Protein AF-A0A022XS02-F1 (afdb_monomer)

Mean predicted aligned error: 12.78 Å

pLDDT: mean 75.6, std 17.24, range [37.47, 95.88]

Structure (mmCIF, N/CA/C/O backbone):
data_AF-A0A022XS02-F1
#
_entry.id   AF-A0A022XS02-F1
#
loop_
_atom_site.group_PDB
_atom_site.id
_atom_site.type_symbol
_atom_site.label_atom_id
_atom_site.label_alt_id
_atom_site.label_comp_id
_atom_site.label_asym_id
_atom_site.label_entity_id
_atom_site.label_seq_id
_atom_site.pdbx_PDB_ins_code
_atom_site.Cartn_x
_atom_site.Cartn_y
_atom_site.Cartn_z
_atom_site.occupancy
_atom_site.B_iso_or_equiv
_atom_site.auth_seq_id
_atom_site.auth_comp_id
_atom_site.auth_asym_id
_atom_site.auth_atom_id
_atom_site.pdbx_PDB_model_num
ATOM 1 N N . MET A 1 1 ? 24.349 -18.069 -5.021 1.00 46.91 1 MET A N 1
ATOM 2 C CA . MET A 1 1 ? 23.744 -18.499 -3.737 1.00 46.91 1 MET A CA 1
ATOM 3 C C . MET A 1 1 ? 24.421 -17.857 -2.525 1.00 46.91 1 MET A C 1
ATOM 5 O O . MET A 1 1 ? 23.725 -17.359 -1.652 1.00 46.91 1 MET A O 1
ATOM 9 N N . GLU A 1 2 ? 25.753 -17.809 -2.480 1.00 43.78 2 GLU A N 1
ATOM 10 C CA . GLU A 1 2 ? 26.518 -17.280 -1.337 1.00 43.78 2 GLU A CA 1
ATOM 11 C C . GLU A 1 2 ? 26.304 -15.776 -1.078 1.00 43.78 2 GLU A C 1
ATOM 13 O O . GLU A 1 2 ? 26.052 -15.380 0.055 1.00 43.78 2 GLU A O 1
ATOM 18 N N . TYR A 1 3 ? 26.261 -14.952 -2.133 1.00 51.06 3 TYR A N 1
ATOM 19 C CA . TYR A 1 3 ? 25.929 -13.522 -2.030 1.00 51.06 3 TYR A CA 1
ATOM 20 C C . TYR A 1 3 ? 24.516 -13.265 -1.490 1.00 51.06 3 TYR A C 1
ATOM 22 O O . TYR A 1 3 ? 24.333 -12.386 -0.656 1.00 51.06 3 TYR A O 1
ATOM 30 N N . VAL A 1 4 ? 23.529 -14.071 -1.898 1.00 53.53 4 VAL A N 1
ATOM 31 C CA . VAL A 1 4 ? 22.154 -13.985 -1.374 1.00 53.53 4 VAL A CA 1
ATOM 32 C C . VAL A 1 4 ? 22.153 -14.318 0.117 1.00 53.53 4 VAL A C 1
ATOM 34 O O . VAL A 1 4 ? 21.646 -13.546 0.920 1.00 53.53 4 VAL A O 1
ATOM 37 N N . LEU A 1 5 ? 22.820 -15.406 0.515 1.00 56.53 5 LEU A N 1
ATOM 38 C CA . LEU A 1 5 ? 22.971 -15.787 1.921 1.00 56.53 5 LEU A CA 1
ATOM 39 C C . LEU A 1 5 ? 23.696 -14.724 2.759 1.00 56.53 5 LEU A C 1
ATOM 41 O O . LEU A 1 5 ? 23.314 -14.513 3.912 1.00 56.53 5 LEU A O 1
ATOM 45 N N . LEU A 1 6 ? 24.709 -14.054 2.204 1.00 57.19 6 LEU A N 1
ATOM 46 C CA . LEU A 1 6 ? 25.448 -12.983 2.870 1.00 57.19 6 LEU A CA 1
ATOM 47 C C . LEU A 1 6 ? 24.572 -11.735 3.050 1.00 57.19 6 LEU A C 1
ATOM 49 O O . LEU A 1 6 ? 24.437 -11.244 4.168 1.00 57.19 6 LEU A O 1
ATOM 53 N N . THR A 1 7 ? 23.897 -11.270 1.996 1.00 58.50 7 THR A N 1
ATOM 54 C CA . THR A 1 7 ? 22.975 -10.125 2.062 1.00 58.50 7 THR A CA 1
ATOM 55 C C . THR A 1 7 ? 21.819 -10.390 3.030 1.00 58.50 7 THR A C 1
ATOM 57 O O . THR A 1 7 ? 21.491 -9.532 3.849 1.00 58.50 7 THR A O 1
ATOM 60 N N . THR A 1 8 ? 21.258 -11.602 3.024 1.00 59.88 8 THR A N 1
ATOM 61 C CA . THR A 1 8 ? 20.215 -12.036 3.965 1.00 59.88 8 THR A CA 1
ATOM 62 C C . THR A 1 8 ? 20.730 -12.189 5.402 1.00 59.88 8 THR A C 1
ATOM 64 O O . THR A 1 8 ? 19.974 -12.053 6.363 1.00 59.88 8 THR A O 1
ATOM 67 N N . ARG A 1 9 ? 22.013 -1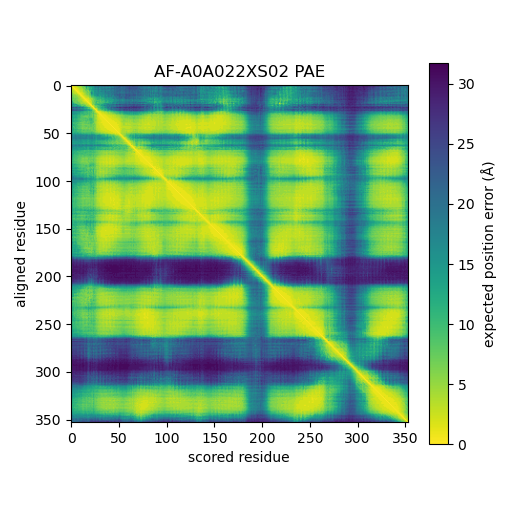2.504 5.609 1.00 62.94 9 ARG A N 1
ATOM 68 C CA . ARG A 1 9 ? 22.632 -12.512 6.947 1.00 62.94 9 ARG A CA 1
ATOM 69 C C . ARG A 1 9 ? 22.806 -11.092 7.482 1.00 62.94 9 ARG A C 1
ATOM 71 O O . ARG A 1 9 ? 22.417 -10.835 8.619 1.00 62.94 9 ARG A O 1
ATOM 78 N N . SER A 1 10 ? 23.312 -10.180 6.659 1.00 59.81 10 SER A N 1
ATOM 79 C CA . SER A 1 10 ? 23.534 -8.781 7.035 1.00 59.81 10 SER A CA 1
ATOM 80 C C . SER A 1 10 ? 22.225 -8.043 7.328 1.00 59.81 10 SER A C 1
ATOM 82 O O . SER A 1 10 ? 22.136 -7.327 8.322 1.00 59.81 10 SER A O 1
ATOM 84 N N . SER A 1 11 ? 21.173 -8.269 6.532 1.00 61.09 11 SER A N 1
ATOM 85 C CA . SER A 1 11 ? 19.858 -7.662 6.779 1.00 61.09 11 SER A CA 1
ATOM 86 C C . SER A 1 11 ? 19.217 -8.161 8.079 1.00 61.09 11 SER A C 1
ATOM 88 O O . SER A 1 11 ? 18.664 -7.362 8.832 1.00 61.09 11 SER A O 1
ATOM 90 N N . ARG A 1 12 ? 19.358 -9.453 8.414 1.00 66.88 12 ARG A N 1
ATOM 91 C CA . ARG A 1 12 ? 18.868 -10.023 9.684 1.00 66.88 12 ARG A CA 1
ATOM 92 C C . ARG A 1 12 ? 19.548 -9.411 10.907 1.00 66.88 12 ARG A C 1
ATOM 94 O O . ARG A 1 12 ? 18.865 -9.128 11.886 1.00 66.88 12 ARG A O 1
ATOM 101 N N . LEU A 1 13 ? 20.856 -9.165 10.846 1.00 66.06 13 LEU A N 1
ATOM 102 C CA . LEU A 1 13 ? 21.601 -8.554 11.954 1.00 66.06 13 LEU A CA 1
ATOM 103 C C . LEU A 1 13 ? 21.171 -7.114 12.253 1.00 66.06 13 LEU A C 1
ATOM 105 O O . LEU A 1 13 ? 21.343 -6.667 13.379 1.00 66.06 13 LEU A O 1
ATOM 109 N N . ILE A 1 14 ? 20.592 -6.409 11.280 1.00 64.69 14 ILE A N 1
ATOM 110 C CA . ILE A 1 14 ? 20.104 -5.035 11.447 1.00 64.69 14 ILE A CA 1
ATOM 111 C C . ILE A 1 14 ? 18.618 -5.038 11.827 1.00 64.69 14 ILE A C 1
ATOM 113 O O . ILE A 1 14 ? 18.218 -4.400 12.798 1.00 64.69 14 ILE A O 1
ATOM 117 N N . VAL A 1 15 ? 17.790 -5.801 11.110 1.00 65.81 15 VAL A N 1
ATOM 118 C CA . VAL A 1 15 ? 16.328 -5.791 11.287 1.00 65.81 15 VAL A CA 1
ATOM 119 C C . VAL A 1 15 ? 15.904 -6.415 12.615 1.00 65.81 15 VAL A C 1
ATOM 121 O O . VAL A 1 15 ? 14.969 -5.918 13.239 1.00 65.81 15 VAL A O 1
ATOM 124 N N . ILE A 1 16 ? 16.579 -7.470 13.084 1.00 67.94 16 ILE A N 1
ATOM 125 C CA . ILE A 1 16 ? 16.231 -8.140 14.345 1.00 67.94 16 ILE A CA 1
ATOM 126 C C . ILE A 1 16 ? 16.384 -7.197 15.551 1.00 67.94 16 ILE A C 1
ATOM 128 O O . ILE A 1 16 ? 15.380 -6.983 16.229 1.00 67.94 16 ILE A O 1
ATOM 132 N N . PRO A 1 17 ? 17.547 -6.573 15.830 1.00 65.69 17 PRO A N 1
ATOM 133 C CA . PRO A 1 17 ? 17.663 -5.670 16.976 1.00 65.69 17 PRO A CA 1
ATOM 134 C C . PRO A 1 17 ? 16.717 -4.465 16.875 1.00 65.69 17 PRO A C 1
ATOM 136 O O . PRO A 1 17 ? 16.124 -4.081 17.880 1.00 65.69 17 PRO A O 1
ATOM 139 N N . LEU A 1 18 ? 16.490 -3.929 15.668 1.00 61.88 18 LEU A N 1
ATOM 140 C CA . LEU A 1 18 ? 15.522 -2.849 15.431 1.00 61.88 18 LEU A CA 1
ATOM 141 C C . LEU A 1 18 ? 14.068 -3.273 15.702 1.00 61.88 18 LEU A C 1
ATOM 143 O O . LEU A 1 18 ? 13.285 -2.479 16.217 1.00 61.88 18 LEU A O 1
ATOM 147 N N . SER A 1 19 ? 13.705 -4.523 15.409 1.00 58.84 19 SER A N 1
ATOM 148 C CA . SER A 1 19 ? 12.348 -5.055 15.623 1.00 58.84 19 SER A CA 1
ATOM 149 C C . SER A 1 19 ? 12.042 -5.368 17.091 1.00 58.84 19 SER A C 1
ATOM 151 O O . SER A 1 19 ? 10.876 -5.437 17.477 1.00 58.84 19 SER A O 1
ATOM 153 N N . PHE A 1 20 ? 13.075 -5.550 17.919 1.00 57.38 20 PHE A N 1
ATOM 154 C CA . PHE A 1 20 ? 12.945 -5.783 19.360 1.00 57.38 20 PHE A CA 1
ATOM 155 C C . PHE A 1 20 ? 12.886 -4.488 20.189 1.00 57.38 20 PHE A C 1
ATOM 157 O O . PHE A 1 20 ? 12.603 -4.549 21.389 1.00 57.3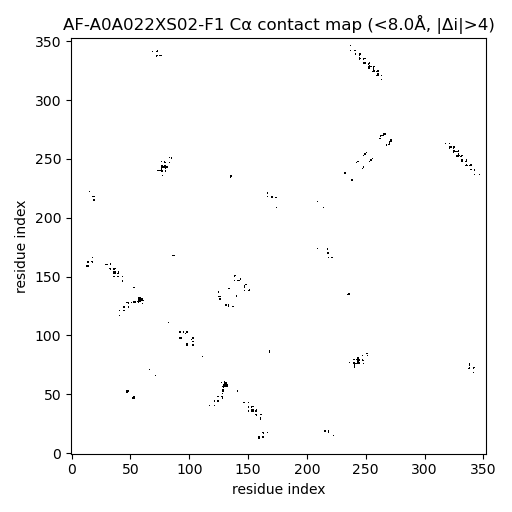8 20 PHE A O 1
ATOM 164 N N . LEU A 1 21 ? 13.099 -3.314 19.581 1.00 56.03 21 LEU A N 1
ATOM 165 C CA . LEU A 1 21 ? 12.980 -2.035 20.282 1.00 56.03 21 LEU A CA 1
ATOM 166 C C . LEU A 1 21 ? 11.526 -1.786 20.710 1.00 56.03 21 LEU A C 1
ATOM 168 O O . LEU A 1 21 ? 10.606 -1.680 19.900 1.00 56.03 21 LEU A O 1
ATOM 172 N N . ARG A 1 22 ? 11.318 -1.688 22.029 1.00 51.09 22 ARG A N 1
ATOM 173 C CA . ARG A 1 22 ? 10.003 -1.462 22.656 1.00 51.09 22 ARG A CA 1
ATOM 174 C C . ARG A 1 22 ? 9.446 -0.059 22.435 1.00 51.09 22 ARG A C 1
ATOM 176 O O . ARG A 1 22 ? 8.234 0.113 22.518 1.00 51.09 22 ARG A O 1
ATOM 183 N N . ARG A 1 23 ? 10.314 0.919 22.182 1.00 50.59 23 ARG A N 1
ATOM 184 C CA . ARG A 1 23 ? 9.957 2.312 21.910 1.00 50.59 23 ARG A CA 1
ATOM 185 C C . ARG A 1 23 ? 10.832 2.832 20.787 1.00 50.59 23 ARG A C 1
ATOM 187 O O . ARG A 1 23 ? 12.044 2.639 20.810 1.00 50.59 23 ARG A O 1
ATOM 194 N N . LEU A 1 24 ? 10.212 3.499 19.829 1.00 53.47 24 LEU A N 1
ATOM 195 C CA . LEU A 1 24 ? 10.906 4.202 18.763 1.00 53.47 24 LEU A CA 1
ATOM 196 C C . LEU A 1 24 ? 10.812 5.716 19.025 1.00 53.47 24 LEU A C 1
ATOM 198 O O . LEU A 1 24 ? 10.387 6.484 18.172 1.00 53.47 24 LEU A O 1
ATOM 202 N N . ASP A 1 25 ? 11.220 6.159 20.217 1.00 51.22 25 ASP A N 1
ATOM 203 C CA . ASP A 1 25 ? 11.183 7.581 20.616 1.00 51.22 25 ASP A CA 1
ATOM 204 C C . ASP A 1 25 ? 12.125 8.469 19.754 1.00 51.22 25 ASP A C 1
ATOM 206 O O . ASP A 1 25 ? 12.104 9.695 19.830 1.00 51.22 25 ASP A O 1
ATOM 210 N N . SER A 1 26 ? 12.932 7.866 18.870 1.00 51.44 26 SER A N 1
ATOM 211 C CA . SER A 1 26 ? 13.827 8.533 17.906 1.00 51.44 26 SER A CA 1
ATOM 212 C C . SER A 1 26 ? 13.250 8.658 16.482 1.00 51.44 26 SER A C 1
ATOM 214 O O . SER A 1 26 ? 13.969 9.085 15.572 1.00 51.44 26 SER A O 1
ATOM 216 N N . LEU A 1 27 ? 11.971 8.304 16.274 1.00 54.84 27 LEU A N 1
ATOM 217 C CA . LEU A 1 27 ? 11.328 8.161 14.955 1.00 54.84 27 LEU A CA 1
ATOM 218 C C . LEU A 1 27 ? 11.455 9.366 14.028 1.00 54.84 27 LEU A C 1
ATOM 220 O O . LEU A 1 27 ? 11.491 9.196 12.813 1.00 54.84 27 LEU A O 1
ATOM 224 N N . LYS A 1 28 ? 11.549 10.584 14.569 1.00 63.06 28 LYS A N 1
ATOM 225 C CA . LYS A 1 28 ? 11.626 11.799 13.747 1.00 63.06 28 LYS A CA 1
ATOM 226 C C . LYS A 1 28 ? 12.800 11.768 12.764 1.00 63.06 28 LYS A C 1
ATOM 228 O O . LYS A 1 28 ? 12.631 12.128 11.605 1.00 63.06 28 LYS A O 1
ATOM 233 N N . TYR A 1 29 ? 13.964 11.274 13.187 1.00 67.56 29 TYR A N 1
ATOM 234 C CA . TYR A 1 29 ? 15.151 11.224 12.330 1.00 67.56 29 TYR A CA 1
ATOM 235 C C . TYR A 1 29 ? 15.082 10.075 11.323 1.00 67.56 29 TYR A C 1
ATOM 237 O O . TYR A 1 29 ? 15.421 10.258 10.157 1.00 67.56 29 TYR A O 1
ATOM 245 N N . THR A 1 30 ? 14.581 8.910 11.737 1.00 73.75 30 THR A N 1
ATOM 246 C CA . THR A 1 30 ? 14.412 7.762 10.834 1.00 73.75 30 THR A CA 1
ATOM 247 C C . THR A 1 30 ? 13.343 8.030 9.773 1.00 73.75 30 THR A C 1
ATOM 249 O O . THR A 1 30 ? 13.519 7.645 8.620 1.00 73.75 30 THR A O 1
ATOM 252 N N . SER A 1 31 ? 12.278 8.763 10.118 1.00 76.62 31 SER A N 1
ATOM 253 C CA . SER A 1 31 ? 11.243 9.194 9.171 1.00 76.62 31 SER A CA 1
ATOM 254 C C . SER A 1 31 ? 11.775 10.191 8.140 1.00 76.62 31 SER A C 1
ATOM 256 O O . SER A 1 31 ? 11.416 10.092 6.971 1.00 76.62 31 SER A O 1
ATOM 258 N N . ILE A 1 32 ? 12.683 11.100 8.519 1.00 83.56 32 ILE A N 1
ATOM 259 C CA . ILE A 1 32 ? 13.346 12.009 7.564 1.00 83.56 32 ILE A CA 1
ATOM 260 C C . ILE A 1 32 ? 14.192 11.222 6.554 1.00 83.56 32 ILE A C 1
ATOM 262 O O . ILE A 1 32 ? 14.142 11.506 5.355 1.00 83.56 32 ILE A O 1
ATOM 266 N N . VAL A 1 33 ? 14.936 10.208 7.009 1.00 84.31 33 VAL A N 1
ATOM 267 C CA . VAL A 1 33 ? 15.736 9.352 6.117 1.00 84.31 33 VAL A CA 1
ATOM 268 C C . VAL A 1 33 ? 14.835 8.546 5.174 1.00 84.31 33 VAL A C 1
ATOM 270 O O . VAL A 1 33 ? 15.119 8.457 3.977 1.00 84.31 33 VAL A O 1
ATOM 273 N N . ALA A 1 34 ? 13.718 8.012 5.675 1.00 82.81 34 ALA A N 1
ATOM 274 C CA . ALA A 1 34 ? 12.726 7.309 4.864 1.00 82.81 34 ALA A CA 1
ATOM 275 C C . ALA A 1 34 ? 12.087 8.225 3.801 1.00 82.81 34 ALA A C 1
ATOM 277 O O . ALA A 1 34 ? 12.046 7.865 2.625 1.00 82.81 34 ALA A O 1
ATOM 278 N N . LEU A 1 35 ? 11.663 9.435 4.180 1.00 86.38 35 LEU A N 1
ATOM 279 C CA . LEU A 1 35 ? 11.083 10.417 3.255 1.00 86.38 35 LEU A CA 1
ATOM 280 C C . LEU A 1 35 ? 12.085 10.869 2.190 1.00 86.38 35 LEU A C 1
ATOM 282 O O . LEU A 1 35 ? 11.741 10.934 1.013 1.00 86.38 35 LEU A O 1
ATOM 286 N N . THR A 1 36 ? 13.340 11.107 2.580 1.00 90.62 36 THR A N 1
ATOM 287 C CA . THR A 1 36 ? 14.421 11.422 1.631 1.00 90.62 36 THR A CA 1
ATOM 288 C C . THR A 1 36 ? 14.646 10.274 0.647 1.00 90.62 36 THR A C 1
ATOM 290 O O . THR A 1 36 ? 14.814 10.509 -0.548 1.00 90.62 36 THR A O 1
ATOM 293 N N . SER A 1 37 ? 14.591 9.026 1.124 1.00 90.31 37 SER A N 1
ATOM 294 C CA . SER A 1 37 ? 14.730 7.836 0.275 1.00 90.31 37 SER A CA 1
ATOM 295 C C . SER A 1 37 ? 13.594 7.738 -0.746 1.00 90.31 37 SER A C 1
ATOM 297 O O . SER A 1 37 ? 13.860 7.522 -1.923 1.00 90.31 37 SER A O 1
ATOM 299 N N . ILE A 1 38 ? 12.341 7.969 -0.334 1.00 91.50 38 ILE A N 1
ATOM 300 C CA . ILE A 1 38 ? 11.189 8.008 -1.253 1.00 91.50 38 ILE A CA 1
ATOM 301 C C . ILE A 1 38 ? 11.354 9.135 -2.279 1.00 91.50 38 ILE A C 1
ATOM 303 O O . ILE A 1 38 ? 11.197 8.896 -3.474 1.00 91.50 38 ILE A O 1
ATOM 307 N N . GLY A 1 39 ? 11.725 10.342 -1.839 1.00 93.56 39 GLY A N 1
ATOM 308 C CA . GLY A 1 39 ? 11.959 11.477 -2.735 1.00 93.56 39 GLY A CA 1
ATOM 309 C C . GLY A 1 39 ? 13.036 11.186 -3.784 1.00 93.56 39 GLY A C 1
ATOM 310 O O . GLY A 1 39 ? 12.841 11.472 -4.963 1.00 93.56 39 GLY A O 1
ATOM 311 N N . TYR A 1 40 ? 14.133 10.537 -3.383 1.00 94.25 40 TYR A N 1
ATOM 312 C CA . TYR A 1 40 ? 15.177 10.100 -4.310 1.00 94.25 40 TYR A CA 1
ATOM 313 C C . TYR A 1 40 ? 14.649 9.116 -5.363 1.00 94.25 40 TYR A C 1
ATOM 315 O O . TYR A 1 40 ? 14.981 9.250 -6.538 1.00 94.25 40 TYR A O 1
ATOM 323 N N . LEU A 1 41 ? 13.799 8.159 -4.975 1.00 93.00 41 LEU A N 1
ATOM 324 C CA . LEU A 1 41 ? 13.202 7.202 -5.915 1.00 93.00 41 LEU A CA 1
ATOM 325 C C . LEU A 1 41 ? 12.281 7.882 -6.927 1.00 93.00 41 LEU A C 1
ATOM 327 O O . LEU A 1 41 ? 12.340 7.556 -8.111 1.00 93.00 41 LEU A O 1
ATOM 331 N N . VAL A 1 42 ? 11.475 8.849 -6.485 1.00 95.06 42 VAL A N 1
ATOM 332 C CA . VAL A 1 42 ? 10.627 9.647 -7.382 1.00 95.06 42 VAL A CA 1
ATOM 333 C C . VAL A 1 42 ? 11.493 10.398 -8.394 1.00 95.06 42 VAL A C 1
ATOM 335 O O . VAL A 1 42 ? 11.256 10.301 -9.596 1.00 95.06 42 VAL A O 1
ATOM 338 N N . ILE A 1 43 ? 12.537 11.091 -7.923 1.00 94.81 43 ILE A N 1
ATOM 339 C CA . ILE A 1 43 ? 13.466 11.832 -8.788 1.00 94.81 43 ILE A CA 1
ATOM 340 C C . ILE A 1 43 ? 14.152 10.894 -9.780 1.00 94.81 43 ILE A C 1
ATOM 342 O O . ILE A 1 43 ? 14.269 11.236 -10.951 1.00 94.81 43 ILE A O 1
ATOM 346 N N . LEU A 1 44 ? 14.581 9.712 -9.335 1.00 92.81 44 LEU A N 1
ATOM 347 C CA . LEU A 1 44 ? 15.230 8.720 -10.185 1.00 92.81 44 LEU A CA 1
ATOM 348 C C . LEU A 1 44 ? 14.322 8.301 -11.351 1.00 92.81 44 LEU A C 1
ATOM 350 O O . LEU A 1 44 ? 14.756 8.362 -12.499 1.00 92.81 44 LEU A O 1
ATOM 354 N N . VAL A 1 45 ? 13.070 7.917 -11.075 1.00 93.31 45 VAL A N 1
ATOM 355 C CA . VAL A 1 45 ? 12.124 7.494 -12.124 1.00 93.31 45 VAL A CA 1
ATOM 356 C C . VAL A 1 45 ? 11.864 8.631 -13.113 1.00 93.31 45 VAL A C 1
ATOM 358 O O . VAL A 1 45 ? 11.946 8.431 -14.323 1.00 93.31 45 VAL A O 1
ATOM 361 N N . VAL A 1 46 ? 11.630 9.846 -12.612 1.00 94.25 46 VAL A N 1
ATOM 362 C CA . VAL A 1 46 ? 11.390 11.018 -13.467 1.00 94.25 46 VAL A CA 1
ATOM 363 C C . VAL A 1 46 ? 12.632 11.373 -14.296 1.00 94.25 46 VAL A C 1
ATOM 365 O O . VAL A 1 46 ? 12.511 11.706 -15.473 1.00 94.25 46 VAL A O 1
ATOM 368 N N . ALA A 1 47 ? 13.834 11.275 -13.727 1.00 92.06 47 ALA A N 1
ATOM 369 C CA . ALA A 1 47 ? 15.078 11.568 -14.434 1.00 92.06 47 ALA A CA 1
ATOM 370 C C . ALA A 1 47 ? 15.358 10.560 -15.558 1.00 92.06 47 ALA A C 1
ATOM 372 O O . ALA A 1 47 ? 15.758 10.970 -16.647 1.00 92.06 47 ALA A O 1
ATOM 373 N N . HIS A 1 48 ? 15.120 9.266 -15.323 1.00 89.44 48 HIS A N 1
ATOM 374 C CA . HIS A 1 48 ? 15.224 8.237 -16.363 1.00 89.44 48 HIS A CA 1
ATOM 375 C C . HIS A 1 48 ? 14.203 8.457 -17.484 1.00 89.44 48 HIS A C 1
ATOM 377 O O . HIS A 1 48 ? 14.556 8.366 -18.660 1.00 89.44 48 HIS A O 1
ATOM 383 N N . PHE A 1 49 ? 12.976 8.853 -17.135 1.00 89.19 49 PHE A N 1
ATOM 384 C CA . PHE A 1 49 ? 11.966 9.231 -18.120 1.00 89.19 49 PHE A CA 1
ATOM 385 C C . PHE A 1 49 ? 12.417 10.419 -18.989 1.00 89.19 49 PHE A C 1
ATOM 387 O O . PHE A 1 49 ? 12.369 10.334 -20.213 1.00 89.19 49 PHE A O 1
ATOM 394 N N . ILE A 1 50 ? 12.916 11.504 -18.380 1.00 90.69 50 ILE A N 1
ATOM 395 C CA . ILE A 1 50 ? 13.390 12.697 -19.111 1.00 90.69 50 ILE A CA 1
ATOM 396 C C . ILE A 1 50 ? 14.597 12.370 -19.997 1.00 90.69 50 ILE A C 1
ATOM 398 O O . ILE A 1 50 ? 14.707 12.876 -21.112 1.00 90.69 50 ILE A O 1
ATOM 402 N N . LYS A 1 51 ? 15.516 11.536 -19.504 1.00 87.25 51 LYS A N 1
ATOM 403 C CA . LYS A 1 51 ? 16.717 11.142 -20.244 1.00 87.25 51 LYS A CA 1
ATOM 404 C C . LYS A 1 51 ? 16.397 10.207 -21.416 1.00 87.25 51 LYS A C 1
ATOM 406 O O . LYS A 1 51 ? 17.176 10.154 -22.364 1.00 87.25 51 LYS A O 1
ATOM 411 N N . GLY A 1 52 ? 15.280 9.480 -21.351 1.00 81.25 52 GLY A N 1
ATOM 412 C CA . GLY A 1 52 ? 14.846 8.554 -22.396 1.00 81.25 52 GLY A CA 1
ATOM 413 C C . GLY A 1 52 ? 15.785 7.359 -22.580 1.00 81.25 52 GLY A C 1
ATOM 414 O O . GLY A 1 52 ? 15.843 6.781 -23.660 1.00 81.25 52 GLY A O 1
ATOM 415 N N . ASP A 1 53 ? 16.539 6.980 -21.548 1.00 76.50 53 ASP A N 1
ATOM 416 C CA . ASP A 1 53 ? 17.535 5.905 -21.644 1.00 76.50 53 ASP A CA 1
ATOM 417 C C . ASP A 1 53 ? 16.931 4.492 -21.658 1.00 76.50 53 ASP A C 1
ATOM 419 O O . ASP A 1 53 ? 17.626 3.523 -21.946 1.00 76.50 53 ASP A O 1
ATOM 423 N N . THR A 1 54 ? 15.628 4.390 -21.408 1.00 75.50 54 THR A N 1
ATOM 424 C CA . THR A 1 54 ? 14.825 3.160 -21.441 1.00 75.50 54 THR A CA 1
ATOM 425 C C . THR A 1 54 ? 14.051 2.974 -22.750 1.00 75.50 54 THR A C 1
ATOM 427 O O . THR A 1 54 ? 13.387 1.959 -22.929 1.00 75.50 54 THR A O 1
ATOM 430 N N . MET A 1 55 ? 14.160 3.912 -23.703 1.00 68.44 55 MET A N 1
ATOM 431 C CA . MET A 1 55 ? 13.376 3.887 -24.949 1.00 68.44 55 MET A CA 1
ATOM 432 C C . MET A 1 55 ? 13.734 2.732 -25.897 1.00 68.44 55 MET A C 1
ATOM 434 O O . MET A 1 55 ? 12.906 2.367 -26.725 1.00 68.44 55 MET A O 1
ATOM 438 N N . ALA A 1 56 ? 14.945 2.172 -25.800 1.00 65.69 56 ALA A N 1
ATOM 439 C CA . ALA A 1 56 ? 15.414 1.116 -26.703 1.00 65.69 56 ALA A CA 1
ATOM 440 C C . ALA A 1 56 ? 14.695 -0.230 -26.487 1.00 65.69 56 ALA A C 1
ATOM 442 O O . ALA A 1 56 ? 14.403 -0.918 -27.460 1.00 65.69 56 ALA A O 1
ATOM 443 N N . ASP A 1 57 ? 14.361 -0.557 -25.235 1.00 71.50 57 ASP A N 1
ATOM 444 C CA . ASP A 1 57 ? 13.701 -1.813 -24.837 1.00 71.50 57 ASP A CA 1
ATOM 445 C C . ASP A 1 57 ? 12.218 -1.598 -24.466 1.00 71.50 57 ASP A C 1
ATOM 447 O O . ASP A 1 57 ? 11.587 -2.419 -23.791 1.00 71.50 57 ASP A O 1
ATOM 451 N N . ARG A 1 58 ? 11.657 -0.450 -24.866 1.00 79.50 58 ARG A N 1
ATOM 452 C CA . ARG A 1 58 ? 10.306 -0.024 -24.499 1.00 79.50 58 ARG A CA 1
ATOM 453 C C . ARG A 1 58 ? 9.254 -0.840 -25.252 1.00 79.50 58 ARG A C 1
ATOM 455 O O . ARG A 1 58 ? 9.276 -0.918 -26.479 1.00 79.50 58 ARG A O 1
ATOM 462 N N . GLY A 1 59 ? 8.298 -1.397 -24.512 1.00 80.44 59 GLY A N 1
ATOM 463 C CA . GLY A 1 59 ? 7.109 -2.031 -25.076 1.00 80.44 59 GLY A CA 1
ATOM 464 C C . GLY A 1 59 ? 6.146 -1.036 -25.742 1.00 80.44 59 GLY A C 1
ATOM 465 O O . GLY A 1 59 ? 6.314 0.182 -25.621 1.00 80.44 59 GLY A O 1
ATOM 466 N N . PRO A 1 60 ? 5.103 -1.528 -26.432 1.00 83.12 60 PRO A N 1
ATOM 467 C CA . PRO A 1 60 ? 4.048 -0.669 -26.960 1.00 83.12 60 PRO A CA 1
ATOM 468 C C . PRO A 1 60 ? 3.372 0.127 -25.833 1.00 83.12 60 PRO A C 1
ATOM 470 O O . PRO A 1 60 ? 3.341 -0.296 -24.676 1.00 83.12 60 PRO A O 1
ATOM 473 N N . ILE A 1 61 ? 2.875 1.317 -26.176 1.00 83.62 61 ILE A N 1
ATOM 474 C CA . ILE A 1 61 ? 2.264 2.257 -25.231 1.00 83.62 61 ILE A CA 1
ATOM 475 C C . ILE A 1 61 ? 0.803 2.393 -25.606 1.00 83.62 61 ILE A C 1
ATOM 477 O O . ILE A 1 61 ? 0.475 2.924 -26.669 1.00 83.62 61 ILE A O 1
ATOM 481 N N . HIS A 1 62 ? -0.069 1.977 -24.703 1.00 82.56 62 HIS A N 1
ATOM 482 C CA . HIS A 1 62 ? -1.502 2.059 -24.904 1.00 82.56 62 HIS A CA 1
ATOM 483 C C . HIS A 1 62 ? -2.043 3.220 -24.071 1.00 82.56 62 HIS A C 1
ATOM 485 O O . HIS A 1 62 ? -2.180 3.125 -22.855 1.00 82.56 62 HIS A O 1
ATOM 491 N N . PHE A 1 63 ? -2.305 4.360 -24.715 1.00 76.62 63 PHE A N 1
ATOM 492 C CA . PHE A 1 63 ? -2.729 5.571 -24.001 1.00 76.62 63 PHE A CA 1
ATOM 493 C C . PHE A 1 63 ? -4.125 5.426 -23.384 1.00 76.62 63 PHE A C 1
ATOM 495 O O . PHE A 1 63 ? -4.332 5.827 -22.242 1.00 76.62 63 PHE A O 1
ATOM 502 N N . ILE A 1 64 ? -5.084 4.887 -24.143 1.00 76.19 64 ILE A N 1
ATOM 503 C CA . ILE A 1 64 ? -6.475 4.692 -23.713 1.00 76.19 64 ILE A CA 1
ATOM 504 C C . ILE A 1 64 ? -7.029 3.459 -24.437 1.00 76.19 64 ILE A C 1
ATOM 506 O O . ILE A 1 64 ? -7.898 3.564 -25.299 1.00 76.19 64 ILE A O 1
ATOM 510 N N . GLU A 1 65 ? -6.498 2.280 -24.120 1.00 79.88 65 GLU A N 1
ATOM 511 C CA . GLU A 1 65 ? -7.085 1.022 -24.584 1.00 79.88 65 GLU A CA 1
ATOM 512 C C . GLU A 1 65 ? -7.645 0.240 -23.405 1.00 79.88 65 GLU A C 1
ATOM 514 O O . GLU A 1 65 ? -6.976 0.000 -22.398 1.00 79.88 65 GLU A O 1
ATOM 519 N N . TRP A 1 66 ? -8.915 -0.142 -23.518 1.00 81.88 66 TRP A N 1
ATOM 520 C CA . TRP A 1 66 ? -9.567 -0.945 -22.500 1.00 81.88 66 TRP A CA 1
ATOM 521 C C . TRP A 1 66 ? -9.073 -2.390 -22.594 1.00 81.88 66 TRP A C 1
ATOM 523 O O . TRP A 1 66 ? -9.540 -3.159 -23.431 1.00 81.88 66 TRP A O 1
ATOM 533 N N . GLN A 1 67 ? -8.162 -2.773 -21.700 1.00 77.62 67 GLN A N 1
ATOM 534 C CA . GLN A 1 67 ? -7.616 -4.136 -21.634 1.00 77.62 67 GLN A CA 1
ATOM 535 C C . GLN A 1 67 ? -8.584 -5.169 -21.023 1.00 77.62 67 GLN A C 1
ATOM 537 O O . GLN A 1 67 ? -8.253 -6.347 -20.907 1.00 77.62 67 GLN A O 1
ATOM 542 N N . GLY A 1 68 ? -9.794 -4.751 -20.638 1.00 85.69 68 GLY A N 1
ATOM 543 C CA . GLY A 1 68 ? -10.819 -5.628 -20.085 1.00 85.69 68 GLY A CA 1
ATOM 544 C C . GLY A 1 68 ? -10.938 -5.575 -18.561 1.00 85.69 68 GLY A C 1
ATOM 545 O O . GLY A 1 68 ? -10.061 -5.109 -17.835 1.00 85.69 68 GLY A O 1
ATOM 546 N N . LEU A 1 69 ? -12.068 -6.087 -18.068 1.00 84.75 69 LEU A N 1
ATOM 547 C CA . LEU A 1 69 ? -12.401 -6.089 -16.642 1.00 84.75 69 LEU A CA 1
ATOM 548 C C . LEU A 1 69 ? -11.442 -6.964 -15.820 1.00 84.75 69 LEU A C 1
ATOM 550 O O . LEU A 1 69 ? -11.117 -6.633 -14.686 1.00 84.75 69 LEU A O 1
ATOM 554 N N . ILE A 1 70 ? -10.978 -8.071 -16.398 1.00 83.88 70 ILE A N 1
ATOM 555 C CA . ILE A 1 70 ? -10.128 -9.051 -15.719 1.00 83.88 70 ILE A CA 1
ATOM 556 C C . ILE A 1 70 ? -8.760 -8.437 -15.366 1.00 83.88 70 ILE A C 1
ATOM 558 O O . ILE A 1 70 ? -8.322 -8.558 -14.224 1.00 83.88 70 ILE A O 1
ATOM 562 N N . SER A 1 71 ? -8.134 -7.709 -16.297 1.00 83.69 71 SER A N 1
ATOM 563 C CA . SER A 1 71 ? -6.864 -7.003 -16.064 1.00 83.69 71 SER A CA 1
ATOM 564 C C . SER A 1 71 ? -7.011 -5.855 -15.060 1.00 83.69 71 SER A C 1
ATOM 566 O O . SER A 1 71 ? -6.134 -5.621 -14.234 1.00 83.69 71 SER A O 1
ATOM 568 N N . ALA A 1 72 ? -8.150 -5.155 -15.064 1.00 86.38 72 ALA A N 1
ATOM 569 C CA . ALA A 1 72 ? -8.427 -4.143 -14.046 1.00 86.38 72 ALA A CA 1
ATOM 570 C C . ALA A 1 72 ? -8.553 -4.768 -12.641 1.00 86.38 72 ALA A C 1
ATOM 572 O O . ALA A 1 72 ? -8.027 -4.230 -11.667 1.00 86.38 72 ALA A O 1
ATOM 573 N N . LEU A 1 73 ? -9.219 -5.923 -12.534 1.00 86.94 73 LEU A N 1
ATOM 574 C CA . LEU A 1 73 ? -9.429 -6.635 -11.271 1.00 86.94 73 LEU A CA 1
ATOM 575 C C . LEU A 1 73 ? -8.165 -7.314 -10.724 1.00 86.94 73 LEU A C 1
ATOM 577 O O . LEU A 1 73 ? -8.083 -7.514 -9.512 1.00 86.94 73 LEU A O 1
ATOM 581 N N . SER A 1 74 ? -7.179 -7.652 -11.561 1.00 85.06 74 SER A N 1
ATOM 582 C CA . SER A 1 74 ? -5.895 -8.185 -11.081 1.00 85.06 74 SER A CA 1
ATOM 583 C C . SER A 1 74 ? -5.040 -7.102 -10.410 1.00 85.06 74 SER A C 1
ATOM 585 O O . SER A 1 74 ? -4.448 -7.357 -9.363 1.00 85.06 74 SER A O 1
ATOM 587 N N . VAL A 1 75 ? -5.051 -5.870 -10.933 1.00 87.75 75 VAL A N 1
ATOM 588 C CA . VAL A 1 75 ? -4.269 -4.738 -10.393 1.00 87.75 75 VAL A CA 1
ATOM 589 C C . VAL A 1 75 ? -4.991 -4.009 -9.254 1.00 87.75 75 VAL A C 1
ATOM 591 O O . VAL A 1 75 ? -4.349 -3.456 -8.357 1.00 87.75 75 VAL A O 1
ATOM 594 N N . PHE A 1 76 ? -6.327 -4.025 -9.236 1.00 91.50 76 PHE A N 1
ATOM 595 C CA . PHE A 1 76 ? -7.136 -3.331 -8.229 1.00 91.50 76 PHE A CA 1
ATOM 596 C C . PHE A 1 76 ? -6.705 -3.595 -6.765 1.00 91.50 76 PHE A C 1
ATOM 598 O O . PHE A 1 76 ? -6.560 -2.631 -6.010 1.00 91.50 76 PHE A O 1
ATOM 605 N N . PRO A 1 77 ? -6.410 -4.835 -6.333 1.00 91.88 77 PRO A N 1
ATOM 606 C CA . PRO A 1 77 ? -5.906 -5.119 -4.988 1.00 91.88 77 PRO A CA 1
ATOM 607 C C . PRO A 1 77 ? -4.606 -4.413 -4.628 1.00 91.88 77 PRO A C 1
ATOM 609 O O . PRO A 1 77 ? -4.446 -3.980 -3.489 1.00 91.88 77 PRO A O 1
ATOM 612 N N . VAL A 1 78 ? -3.689 -4.275 -5.587 1.00 92.25 78 VAL A N 1
ATOM 613 C CA . VAL A 1 78 ? -2.416 -3.576 -5.380 1.00 92.25 78 VAL A CA 1
ATOM 614 C C . VAL A 1 78 ? -2.680 -2.094 -5.109 1.00 92.25 78 VAL A C 1
ATOM 616 O O . VAL A 1 78 ? -2.065 -1.511 -4.218 1.00 92.25 78 VAL A O 1
ATOM 619 N N . ILE A 1 79 ? -3.658 -1.501 -5.802 1.00 92.94 79 ILE A N 1
ATOM 620 C CA . ILE A 1 79 ? -4.104 -0.123 -5.555 1.00 92.94 79 ILE A CA 1
ATOM 621 C C . ILE A 1 79 ? -4.728 -0.004 -4.158 1.00 92.94 79 ILE A C 1
ATOM 623 O O . ILE A 1 79 ? -4.365 0.890 -3.395 1.00 92.94 79 ILE A O 1
ATOM 627 N N . VAL A 1 80 ? -5.626 -0.920 -3.782 1.00 93.00 80 VAL A N 1
ATOM 628 C CA . VAL A 1 80 ? -6.238 -0.931 -2.440 1.00 93.00 80 VAL A CA 1
ATOM 629 C C . VAL A 1 80 ? -5.165 -1.055 -1.351 1.00 93.00 80 VAL A C 1
ATOM 631 O O . VAL A 1 80 ? -5.206 -0.329 -0.355 1.00 93.00 80 VAL A O 1
ATOM 634 N N . PHE A 1 81 ? -4.164 -1.915 -1.556 1.00 92.62 81 PHE A N 1
ATOM 635 C CA . PHE A 1 81 ? -3.016 -2.030 -0.661 1.00 92.62 81 PHE A CA 1
ATOM 636 C C . PHE A 1 81 ? -2.228 -0.719 -0.557 1.00 92.62 81 PHE A C 1
ATOM 638 O O . PHE A 1 81 ? -1.944 -0.273 0.554 1.00 92.62 81 PHE A O 1
ATOM 645 N N . ALA A 1 82 ? -1.930 -0.066 -1.685 1.00 93.25 82 ALA A N 1
ATOM 646 C CA . ALA A 1 82 ? -1.170 1.185 -1.719 1.00 93.25 82 ALA A CA 1
ATOM 647 C C . ALA A 1 82 ? -1.835 2.313 -0.910 1.00 93.25 82 ALA A C 1
ATOM 649 O O . ALA A 1 82 ? -1.148 3.101 -0.265 1.00 93.25 82 ALA A O 1
ATOM 650 N N . TYR A 1 83 ? -3.170 2.357 -0.873 1.00 92.06 83 TYR A N 1
ATOM 651 C CA . TYR A 1 83 ? -3.931 3.333 -0.083 1.00 92.06 83 TYR A CA 1
ATOM 652 C C . TYR A 1 83 ? -4.265 2.869 1.346 1.00 92.06 83 TYR A C 1
ATOM 654 O O . TYR A 1 83 ? -5.042 3.509 2.058 1.00 92.06 83 TYR A O 1
ATOM 662 N N . THR A 1 84 ? -3.672 1.770 1.814 1.00 90.19 84 THR A N 1
ATOM 663 C CA . THR A 1 84 ? -3.911 1.264 3.168 1.00 90.19 84 THR A CA 1
ATOM 664 C C . THR A 1 84 ? -3.025 1.969 4.196 1.00 90.19 84 THR A C 1
ATOM 666 O O . THR A 1 84 ? -1.873 1.602 4.412 1.00 90.19 84 THR A O 1
ATOM 669 N N . CYS A 1 85 ? -3.594 2.949 4.899 1.00 88.00 85 CYS A N 1
ATOM 670 C CA . CYS A 1 85 ? -2.955 3.622 6.041 1.00 88.00 85 CYS A CA 1
ATOM 671 C C . CYS A 1 85 ? -3.730 3.473 7.367 1.00 88.00 85 CYS A C 1
ATOM 673 O O . CYS A 1 85 ? -3.309 3.981 8.407 1.00 88.00 85 CYS A O 1
ATOM 675 N N . HIS A 1 86 ? -4.854 2.755 7.338 1.00 87.44 86 HIS A N 1
ATOM 676 C CA . HIS A 1 86 ? -5.840 2.654 8.415 1.00 87.44 86 HIS A CA 1
ATOM 677 C C . HIS A 1 86 ? -5.256 2.176 9.752 1.00 87.44 86 HIS A C 1
ATOM 679 O O . HIS A 1 86 ? -5.662 2.666 10.805 1.00 87.44 86 HIS A O 1
ATOM 685 N N . GLN A 1 87 ? -4.273 1.268 9.734 1.00 82.56 87 GLN A N 1
ATOM 686 C CA . GLN A 1 87 ? -3.648 0.737 10.951 1.00 82.56 87 GLN A CA 1
ATOM 687 C C . GLN A 1 87 ? -2.919 1.802 11.783 1.00 82.56 87 GLN A C 1
ATOM 689 O O . GLN A 1 87 ? -2.739 1.622 12.985 1.00 82.56 87 GLN A O 1
ATOM 694 N N . ASN A 1 88 ? -2.541 2.923 11.164 1.00 79.06 88 ASN A N 1
ATOM 695 C CA . ASN A 1 88 ? -1.838 4.016 11.829 1.00 79.06 88 ASN A CA 1
ATOM 696 C C . ASN A 1 88 ? -2.788 5.113 12.332 1.00 79.06 88 ASN A C 1
ATOM 698 O O . ASN A 1 88 ? -2.331 6.045 12.990 1.00 79.06 88 ASN A O 1
ATOM 702 N N . MET A 1 89 ? -4.096 5.013 12.061 1.00 82.62 89 MET A N 1
ATOM 703 C CA . MET A 1 89 ? -5.061 6.072 12.374 1.00 82.62 89 MET A CA 1
ATOM 704 C C . MET A 1 89 ? -5.077 6.420 13.866 1.00 82.62 89 MET A C 1
ATOM 706 O O . MET A 1 89 ? -5.000 7.590 14.221 1.00 82.62 89 MET A O 1
ATOM 710 N N . PHE A 1 90 ? -5.101 5.421 14.753 1.00 80.50 90 PHE A N 1
ATOM 711 C CA . PHE A 1 90 ? -5.094 5.669 16.200 1.00 80.50 90 PHE A CA 1
ATOM 712 C C . PHE A 1 90 ? -3.807 6.345 16.683 1.00 80.50 90 PHE A C 1
ATOM 714 O O . PHE A 1 90 ? -3.857 7.200 17.560 1.00 80.50 90 PHE A O 1
ATOM 721 N N . SER A 1 91 ? -2.655 5.997 16.105 1.00 76.81 91 SER A N 1
ATOM 722 C CA . SER A 1 91 ? -1.390 6.667 16.423 1.00 76.81 91 SER A CA 1
ATOM 723 C C . SER A 1 91 ? -1.395 8.123 15.969 1.00 76.81 91 SER A C 1
ATOM 725 O O . SER A 1 91 ? -0.925 8.977 16.707 1.00 76.81 91 SER A O 1
ATOM 727 N N . ILE A 1 92 ? -1.963 8.409 14.793 1.00 80.19 92 ILE A N 1
ATOM 728 C CA . ILE A 1 92 ? -2.117 9.776 14.286 1.00 80.19 92 ILE A CA 1
ATOM 729 C C . ILE A 1 92 ? -3.045 10.582 15.203 1.00 80.19 92 ILE A C 1
ATOM 731 O O . ILE A 1 92 ? -2.686 11.680 15.609 1.00 80.19 92 ILE A O 1
ATOM 735 N N . LEU A 1 93 ? -4.201 10.029 15.579 1.00 81.25 93 LEU A N 1
ATOM 736 C CA . LEU A 1 93 ? -5.157 10.702 16.465 1.00 81.25 93 LEU A CA 1
ATOM 737 C C . LEU A 1 93 ? -4.555 11.040 17.833 1.00 81.25 93 LEU A C 1
ATOM 739 O O . LEU A 1 93 ? -4.791 12.127 18.340 1.00 81.25 93 LEU A O 1
ATOM 743 N N . ASN A 1 94 ? -3.740 10.145 18.393 1.00 80.19 94 ASN A N 1
ATOM 744 C CA . ASN A 1 94 ? -3.072 10.380 19.675 1.00 80.19 94 ASN A CA 1
ATOM 745 C C . ASN A 1 94 ? -1.941 11.426 19.606 1.00 80.19 94 ASN A C 1
ATOM 747 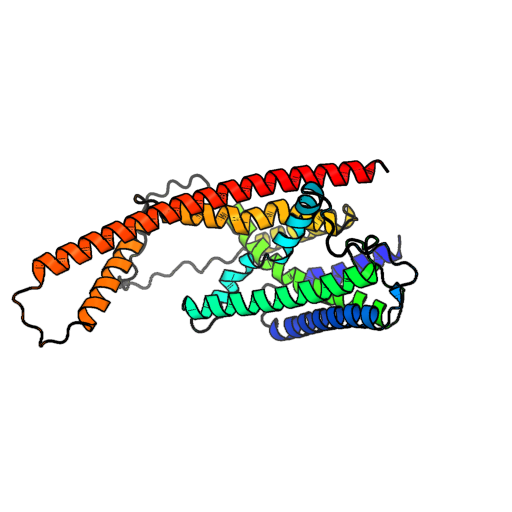O O . ASN A 1 94 ? -1.498 11.891 20.651 1.00 80.19 94 ASN A O 1
ATOM 751 N N . GLU A 1 95 ? -1.455 11.766 18.409 1.00 80.00 95 GLU A N 1
ATOM 752 C CA . GLU A 1 95 ? -0.367 12.733 18.197 1.00 80.00 95 GLU A CA 1
ATOM 753 C C . GLU A 1 95 ? -0.891 14.117 17.768 1.00 80.00 95 GLU A C 1
ATOM 755 O O . GLU A 1 95 ? -0.237 15.139 17.978 1.00 80.00 95 GLU A O 1
ATOM 760 N N . ILE A 1 96 ? -2.075 14.183 17.151 1.00 81.62 96 ILE A N 1
ATOM 761 C CA . ILE A 1 96 ? -2.669 15.453 16.728 1.00 81.62 96 ILE A CA 1
ATOM 762 C C . ILE A 1 96 ? -3.099 16.257 17.964 1.00 81.62 96 ILE A C 1
ATOM 764 O O . ILE A 1 96 ? -3.864 15.790 18.796 1.00 81.62 96 ILE A O 1
ATOM 768 N N . ALA A 1 97 ? -2.666 17.522 18.030 1.00 79.56 97 ALA A N 1
ATOM 769 C CA . ALA A 1 97 ? -2.937 18.408 19.166 1.00 79.56 97 ALA A CA 1
ATOM 770 C C . ALA A 1 97 ? -4.434 18.655 19.449 1.00 79.56 97 ALA A C 1
ATOM 772 O O . ALA A 1 97 ? -4.822 18.712 20.609 1.00 79.56 97 ALA A O 1
ATOM 773 N N . ASN A 1 98 ? -5.262 18.798 18.401 1.00 80.56 98 ASN A N 1
ATOM 774 C CA . ASN A 1 98 ? -6.724 18.826 18.534 1.00 80.56 98 ASN A CA 1
ATOM 775 C C . ASN A 1 98 ? -7.324 17.798 17.574 1.00 80.56 98 ASN A C 1
ATOM 777 O O . ASN A 1 98 ? -7.238 17.970 16.354 1.00 80.56 98 ASN A O 1
ATOM 781 N N . ASP A 1 99 ? -7.994 16.795 18.119 1.00 76.69 99 ASP A N 1
ATOM 782 C CA . ASP A 1 99 ? -8.616 15.666 17.422 1.00 76.69 99 ASP A CA 1
ATOM 783 C C . ASP A 1 99 ? -9.979 15.992 16.773 1.00 76.69 99 ASP A C 1
ATOM 785 O O . ASP A 1 99 ? -10.690 15.096 16.316 1.00 76.69 99 ASP A O 1
ATOM 789 N N . SER A 1 100 ? -10.321 17.281 16.645 1.00 84.12 100 SER A N 1
ATOM 790 C CA . SER A 1 100 ? -11.540 17.743 15.970 1.00 84.12 100 SER A CA 1
ATOM 791 C C . SER A 1 100 ? -11.696 17.130 14.571 1.00 84.12 100 SER A C 1
ATOM 793 O O . SER A 1 100 ? -10.766 17.153 13.755 1.00 84.12 100 SER A O 1
ATOM 795 N N . HIS A 1 101 ? -12.910 16.656 14.263 1.00 78.62 101 HIS A N 1
ATOM 796 C CA . HIS A 1 101 ? -13.262 15.993 13.002 1.00 78.62 101 HIS A CA 1
ATOM 797 C C . HIS A 1 101 ? -12.786 16.744 11.749 1.00 78.62 101 HIS A C 1
ATOM 799 O O . HIS A 1 101 ? -12.284 16.119 10.811 1.00 78.62 101 HIS A O 1
ATOM 805 N N . TYR A 1 102 ? -12.884 18.077 11.733 1.00 84.06 102 TYR A N 1
ATOM 806 C CA . TYR A 1 102 ? -12.458 18.900 10.596 1.00 84.06 102 TYR A CA 1
ATOM 807 C C . TYR A 1 102 ? -10.941 18.878 10.385 1.00 84.06 102 TYR A C 1
ATOM 809 O O . TYR A 1 102 ? -10.469 18.731 9.255 1.00 84.06 102 TYR A O 1
ATOM 817 N N . ARG A 1 103 ? -10.160 18.981 11.467 1.00 85.06 103 ARG A N 1
ATOM 818 C CA . ARG A 1 103 ? -8.691 18.958 11.393 1.00 85.06 103 ARG A CA 1
ATOM 819 C C . ARG A 1 103 ? -8.191 17.579 10.994 1.00 85.06 103 ARG A C 1
ATOM 821 O O . ARG A 1 103 ? -7.365 17.481 10.091 1.00 85.06 103 ARG A O 1
ATOM 828 N N . THR A 1 104 ? -8.740 16.531 11.600 1.00 87.06 104 THR A N 1
ATOM 829 C CA . THR A 1 104 ? -8.418 15.141 11.261 1.00 87.06 104 THR A CA 1
ATOM 830 C C . THR A 1 104 ? -8.724 14.849 9.791 1.00 87.06 104 THR A C 1
ATOM 832 O O . THR A 1 104 ? -7.869 14.327 9.078 1.00 87.06 104 THR A O 1
ATOM 835 N N . THR A 1 105 ? -9.892 15.268 9.290 1.00 88.00 105 THR A N 1
ATOM 836 C CA . THR A 1 105 ? -10.249 15.107 7.868 1.00 88.00 105 THR A CA 1
ATOM 837 C C . THR A 1 105 ? -9.294 15.873 6.954 1.00 88.00 105 THR A C 1
ATOM 839 O O . THR A 1 105 ? -8.854 15.332 5.944 1.00 88.00 105 THR A O 1
ATOM 842 N N . SER A 1 106 ? -8.907 17.099 7.317 1.00 89.25 106 SER A N 1
ATOM 843 C CA . SER A 1 106 ? -7.931 17.883 6.550 1.00 89.25 106 SER A CA 1
ATOM 844 C C . SER A 1 106 ? -6.557 17.202 6.482 1.00 89.25 106 SER A C 1
ATOM 846 O O . SER A 1 106 ? -5.972 17.088 5.403 1.00 89.25 106 SER A O 1
ATOM 848 N N . VAL A 1 107 ? -6.066 16.659 7.603 1.00 90.25 107 VAL A N 1
ATOM 849 C CA . VAL A 1 107 ? -4.815 15.879 7.644 1.00 90.25 107 VAL A CA 1
ATOM 850 C C . VAL A 1 107 ? -4.910 14.650 6.738 1.00 90.25 107 VAL A C 1
ATOM 852 O O . VAL A 1 107 ? -3.981 14.373 5.979 1.00 90.25 107 VAL A O 1
ATOM 855 N N . ILE A 1 108 ? -6.038 13.938 6.761 1.00 89.88 108 ILE A N 1
ATOM 856 C CA . ILE A 1 108 ? -6.266 12.767 5.905 1.00 89.88 108 ILE A CA 1
ATOM 857 C C . ILE A 1 108 ? -6.262 13.167 4.424 1.00 89.88 108 ILE A C 1
ATOM 859 O O . ILE A 1 108 ? -5.530 12.569 3.638 1.00 89.88 108 ILE A O 1
ATOM 863 N N . VAL A 1 109 ? -7.033 14.188 4.038 1.00 91.94 109 VAL A N 1
ATOM 864 C CA . VAL A 1 109 ? -7.162 14.630 2.639 1.00 91.94 109 VAL A CA 1
ATOM 865 C C . VAL A 1 109 ? -5.826 15.125 2.087 1.00 91.94 109 VAL A C 1
ATOM 867 O O . VAL A 1 109 ? -5.436 14.733 0.990 1.00 91.94 109 VAL A O 1
ATOM 870 N N . THR A 1 110 ? -5.091 15.938 2.847 1.00 93.19 110 THR A N 1
ATOM 871 C CA . THR A 1 110 ? -3.770 16.439 2.430 1.00 93.19 110 THR A CA 1
ATOM 872 C C . THR A 1 110 ? -2.738 15.313 2.314 1.00 93.19 110 THR A C 1
ATOM 874 O O . THR A 1 110 ? -1.984 15.257 1.337 1.00 93.19 110 THR A O 1
ATOM 877 N N . SER A 1 111 ? -2.742 14.361 3.250 1.00 91.56 111 SER A N 1
ATOM 878 C CA . SER A 1 111 ? -1.819 13.219 3.231 1.00 91.56 111 SER A CA 1
ATOM 879 C C . SER A 1 111 ? -2.115 12.262 2.074 1.00 91.56 111 SER A C 1
ATOM 881 O O . SER A 1 111 ? -1.225 11.947 1.289 1.00 91.56 111 SE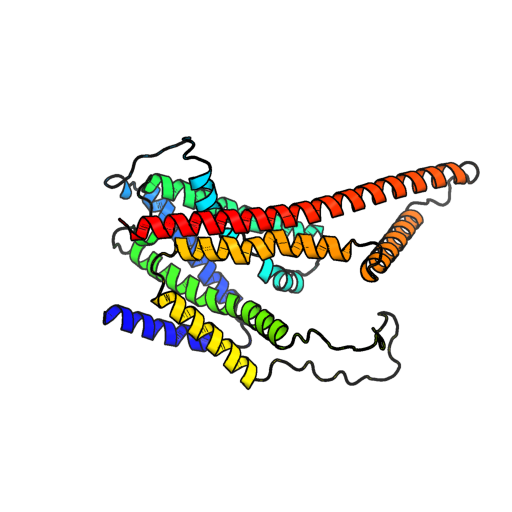R A O 1
ATOM 883 N N . ILE A 1 112 ? -3.372 11.841 1.910 1.00 92.12 112 ILE A N 1
ATOM 884 C CA . ILE A 1 112 ? -3.780 10.946 0.817 1.00 92.12 112 ILE A CA 1
ATOM 885 C C . ILE A 1 112 ? -3.622 11.640 -0.540 1.00 92.12 112 ILE A C 1
ATOM 887 O O . ILE A 1 112 ? -3.167 11.009 -1.492 1.00 92.12 112 ILE A O 1
ATOM 891 N N . GLY A 1 113 ? -3.939 12.934 -0.635 1.00 94.94 113 GLY A N 1
ATOM 892 C CA . GLY A 1 113 ? -3.779 13.715 -1.862 1.00 94.94 113 GLY A CA 1
ATOM 893 C C . GLY A 1 113 ? -2.322 13.809 -2.320 1.00 94.94 113 GLY A C 1
ATOM 894 O O . GLY A 1 113 ? -2.032 13.580 -3.494 1.00 94.94 113 GLY A O 1
ATOM 895 N N . SER A 1 114 ? -1.387 14.069 -1.400 1.00 94.56 114 SER A N 1
ATOM 896 C CA . SER A 1 114 ? 0.049 14.100 -1.726 1.00 94.56 114 SER A CA 1
ATOM 897 C C . SER A 1 114 ? 0.602 12.723 -2.124 1.00 94.56 114 SER A C 1
ATOM 899 O O . SER A 1 114 ? 1.381 12.620 -3.080 1.00 94.56 114 SER A O 1
ATOM 901 N N . ALA A 1 115 ? 0.149 11.648 -1.468 1.00 93.69 115 ALA A N 1
ATOM 902 C CA . ALA A 1 115 ? 0.479 10.278 -1.857 1.00 93.69 115 ALA A CA 1
ATOM 903 C C . ALA A 1 115 ? -0.064 9.942 -3.256 1.00 93.69 115 ALA A C 1
ATOM 905 O O . ALA A 1 115 ? 0.676 9.433 -4.096 1.00 93.69 115 ALA A O 1
ATOM 906 N N . ALA A 1 116 ? -1.319 10.301 -3.542 1.00 95.44 116 ALA A N 1
ATOM 907 C CA . ALA A 1 116 ? -1.941 10.089 -4.845 1.00 95.44 116 ALA A CA 1
ATOM 908 C C . ALA A 1 116 ? -1.197 10.823 -5.967 1.00 95.44 116 ALA A C 1
ATOM 910 O O . ALA A 1 116 ? -0.911 10.220 -6.998 1.00 95.44 116 ALA A O 1
ATOM 911 N N . ALA A 1 117 ? -0.817 12.086 -5.754 1.00 95.88 117 ALA A N 1
ATOM 912 C CA . ALA A 1 117 ? -0.024 12.841 -6.722 1.00 95.88 117 ALA A CA 1
ATOM 913 C C . ALA A 1 117 ? 1.320 12.155 -7.016 1.00 95.88 117 ALA A C 1
ATOM 915 O O . ALA A 1 117 ? 1.723 12.042 -8.173 1.00 95.88 117 ALA A O 1
ATOM 916 N N . THR A 1 118 ? 1.984 11.636 -5.980 1.00 94.88 118 THR A N 1
ATOM 917 C CA . THR A 1 118 ? 3.253 10.911 -6.125 1.00 94.88 118 THR A CA 1
ATOM 918 C C . THR A 1 118 ? 3.070 9.593 -6.881 1.00 94.88 118 THR A C 1
ATOM 920 O O . THR A 1 118 ? 3.852 9.292 -7.781 1.00 94.88 118 THR A O 1
ATOM 923 N N . TYR A 1 119 ? 2.024 8.822 -6.568 1.00 94.88 119 TYR A N 1
ATOM 924 C CA . TYR A 1 119 ? 1.711 7.574 -7.269 1.00 94.88 119 TYR A CA 1
ATOM 925 C C . TYR A 1 119 ? 1.355 7.797 -8.733 1.00 94.88 119 TYR A C 1
ATOM 927 O O . TYR A 1 119 ? 1.846 7.061 -9.582 1.00 94.88 119 TYR A O 1
ATOM 935 N N . VAL A 1 120 ? 0.566 8.826 -9.050 1.00 95.44 120 VAL A N 1
ATOM 936 C CA . VAL A 1 120 ? 0.251 9.180 -10.440 1.00 95.44 120 VAL A CA 1
ATOM 937 C C . VAL A 1 120 ? 1.515 9.613 -11.179 1.00 95.44 120 VAL A C 1
ATOM 939 O O . VAL A 1 120 ? 1.766 9.121 -12.274 1.00 95.44 120 VAL A O 1
ATOM 942 N N . LEU A 1 121 ? 2.351 10.470 -10.581 1.00 95.81 121 LEU A N 1
ATOM 943 C CA . LEU A 1 121 ? 3.601 10.918 -11.197 1.00 95.81 121 LEU A CA 1
ATOM 944 C C . LEU A 1 121 ? 4.532 9.740 -11.519 1.00 95.81 121 LEU A C 1
ATOM 946 O O . LEU A 1 121 ? 4.975 9.603 -12.659 1.00 95.81 121 LEU A O 1
ATOM 950 N N . VAL A 1 122 ? 4.815 8.883 -10.534 1.00 94.62 122 VAL A N 1
ATOM 951 C CA . VAL A 1 122 ? 5.703 7.720 -10.702 1.00 94.62 122 VAL A CA 1
ATOM 952 C C . VAL A 1 122 ? 5.075 6.667 -11.612 1.00 94.62 122 VAL A C 1
ATOM 954 O O . VAL A 1 122 ? 5.770 6.102 -12.449 1.00 94.62 122 VAL A O 1
ATOM 957 N N . GLY A 1 123 ? 3.771 6.419 -11.488 1.00 92.94 123 GLY A N 1
ATOM 958 C CA . GLY A 1 123 ? 3.049 5.451 -12.309 1.00 92.94 123 GLY A CA 1
ATOM 959 C C . GLY A 1 123 ? 3.033 5.843 -13.783 1.00 92.94 123 GLY A C 1
ATOM 960 O O . GLY A 1 123 ? 3.377 5.029 -14.634 1.00 92.94 123 GLY A O 1
ATOM 961 N N . VAL A 1 124 ? 2.721 7.106 -14.090 1.00 92.50 124 VAL A N 1
ATOM 962 C CA . VAL A 1 124 ? 2.701 7.613 -15.470 1.00 92.50 124 VAL A CA 1
ATOM 963 C C . VAL A 1 124 ? 4.108 7.654 -16.057 1.00 92.50 124 VAL A C 1
ATOM 965 O O . VAL A 1 124 ? 4.332 7.103 -17.130 1.00 92.50 124 VAL A O 1
ATOM 968 N N . THR A 1 125 ? 5.078 8.265 -15.372 1.00 93.12 125 THR A N 1
ATOM 969 C CA . THR A 1 125 ? 6.456 8.352 -15.898 1.00 93.12 125 THR A CA 1
ATOM 970 C C . THR A 1 125 ? 7.127 6.984 -16.002 1.00 93.12 125 THR A C 1
ATOM 972 O O . THR A 1 125 ? 7.861 6.731 -16.957 1.00 93.12 125 THR A O 1
ATOM 975 N N . GLY A 1 126 ? 6.826 6.069 -15.080 1.00 91.81 126 GLY A N 1
ATOM 976 C CA . GLY A 1 126 ? 7.296 4.691 -15.121 1.00 91.81 126 GLY A CA 1
ATOM 977 C C . GLY A 1 126 ? 6.701 3.894 -16.279 1.00 91.81 126 GLY A C 1
ATOM 978 O O . GLY A 1 126 ? 7.453 3.300 -17.053 1.00 91.81 126 GLY A O 1
ATOM 979 N N . TYR A 1 127 ? 5.376 3.942 -16.460 1.00 91.00 127 TYR A N 1
ATOM 980 C CA . TYR A 1 127 ? 4.715 3.298 -1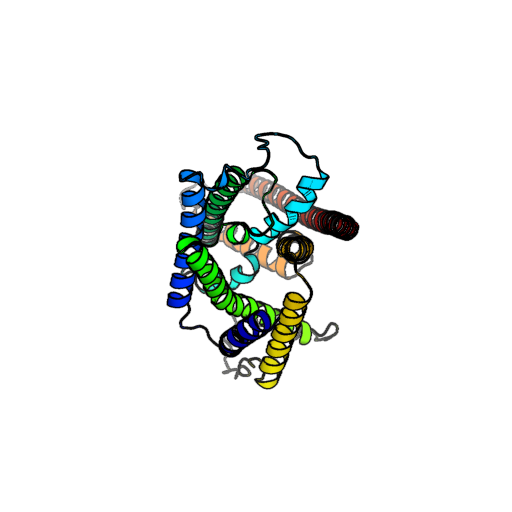7.600 1.00 91.00 127 TYR A CA 1
ATOM 981 C C . TYR A 1 127 ? 5.188 3.893 -18.929 1.00 91.00 127 TYR A C 1
ATOM 983 O O . TYR A 1 127 ? 5.471 3.165 -19.871 1.00 91.00 127 TYR A O 1
ATOM 991 N N . LEU A 1 128 ? 5.378 5.211 -19.015 1.00 90.00 128 LEU A N 1
ATOM 992 C CA . LEU A 1 128 ? 5.942 5.822 -20.216 1.00 90.00 128 LEU A CA 1
ATOM 993 C C . LEU A 1 128 ? 7.428 5.499 -20.427 1.00 90.00 128 LEU A C 1
ATOM 995 O O . LEU A 1 128 ? 7.920 5.707 -21.526 1.00 90.00 128 LEU A O 1
ATOM 999 N N . SER A 1 129 ? 8.158 5.000 -19.433 1.00 88.69 129 SER A N 1
ATOM 1000 C CA . SER A 1 129 ? 9.558 4.599 -19.620 1.00 88.69 129 SER A CA 1
ATOM 1001 C C . SER A 1 129 ? 9.666 3.200 -20.231 1.00 88.69 129 SER A C 1
ATOM 1003 O O . SER A 1 129 ? 10.445 2.999 -21.157 1.00 88.69 129 SER A O 1
ATOM 1005 N N . PHE A 1 130 ? 8.843 2.253 -19.769 1.00 87.56 130 PHE A N 1
ATOM 1006 C CA . PHE A 1 130 ? 8.941 0.838 -20.156 1.00 87.56 130 PHE A CA 1
ATOM 1007 C C . PHE A 1 130 ? 7.788 0.341 -21.047 1.00 87.56 130 PHE A C 1
ATOM 1009 O O . PHE A 1 130 ? 7.952 -0.632 -21.770 1.00 87.56 130 PHE A O 1
ATOM 1016 N N . GLY A 1 131 ? 6.643 1.021 -21.078 1.00 87.00 131 GLY A N 1
ATOM 1017 C CA . GLY A 1 131 ? 5.438 0.544 -21.763 1.00 87.00 131 GLY A CA 1
ATOM 1018 C C . GLY A 1 131 ? 4.910 -0.745 -21.131 1.00 87.00 131 GLY A C 1
ATOM 1019 O O . GLY A 1 131 ? 5.033 -0.955 -19.923 1.00 87.00 131 GLY A O 1
ATOM 1020 N N . ASP A 1 132 ? 4.361 -1.631 -21.957 1.00 85.00 132 ASP A N 1
ATOM 1021 C CA . ASP A 1 132 ? 3.792 -2.909 -21.507 1.00 85.00 132 ASP A CA 1
ATOM 1022 C C . ASP A 1 132 ? 4.819 -3.932 -20.990 1.00 85.00 132 ASP A C 1
ATOM 1024 O O . ASP A 1 132 ? 4.435 -4.950 -20.422 1.00 85.00 132 ASP A O 1
ATOM 1028 N N . THR A 1 133 ? 6.124 -3.684 -21.143 1.00 86.50 133 THR A N 1
ATOM 1029 C CA . THR A 1 133 ? 7.174 -4.571 -20.606 1.00 86.50 133 THR A CA 1
ATOM 1030 C C . THR A 1 133 ? 7.523 -4.269 -19.147 1.00 86.50 133 THR A C 1
ATOM 1032 O O . THR A 1 133 ? 8.441 -4.878 -18.596 1.00 86.50 133 THR A O 1
ATOM 1035 N N . ILE A 1 134 ? 6.813 -3.334 -18.503 1.00 88.12 134 ILE A N 1
ATOM 1036 C CA . ILE A 1 134 ? 7.047 -2.976 -17.104 1.00 88.12 134 ILE A CA 1
ATOM 1037 C C . ILE A 1 134 ? 6.766 -4.162 -16.167 1.00 88.12 134 ILE A C 1
ATOM 1039 O O . ILE A 1 134 ? 5.692 -4.752 -16.174 1.00 88.12 134 ILE A O 1
ATOM 1043 N N . GLY A 1 135 ? 7.743 -4.508 -15.332 1.00 85.81 135 GLY A N 1
ATOM 1044 C CA . GLY A 1 135 ? 7.601 -5.522 -14.290 1.00 85.81 135 GLY A CA 1
ATOM 1045 C C . GLY A 1 135 ? 7.127 -4.932 -12.960 1.00 85.81 135 GLY A C 1
ATOM 1046 O O . GLY A 1 135 ? 7.233 -3.729 -12.718 1.00 85.81 135 GLY A O 1
ATOM 1047 N N . GLY A 1 136 ? 6.708 -5.796 -12.030 1.00 84.81 136 GLY A N 1
ATOM 1048 C CA . GLY A 1 136 ? 6.217 -5.404 -10.700 1.00 84.81 136 GLY A CA 1
ATOM 1049 C C . GLY A 1 136 ? 7.213 -4.659 -9.789 1.00 84.81 136 GLY A C 1
ATOM 1050 O O . GLY A 1 136 ? 6.847 -4.231 -8.694 1.00 84.81 136 GLY A O 1
ATOM 1051 N N . ASN A 1 137 ? 8.474 -4.487 -10.206 1.00 89.69 137 ASN A N 1
ATOM 1052 C CA . ASN A 1 137 ? 9.462 -3.641 -9.532 1.00 89.69 137 ASN A CA 1
ATOM 1053 C C . ASN A 1 137 ? 10.279 -2.821 -10.543 1.00 89.69 137 ASN A C 1
ATOM 1055 O O . ASN A 1 137 ? 11.323 -3.267 -11.027 1.00 89.69 137 ASN A O 1
ATOM 1059 N N . ILE A 1 138 ? 9.851 -1.579 -10.779 1.00 89.81 138 ILE A N 1
ATOM 1060 C CA . ILE A 1 138 ? 10.482 -0.660 -11.736 1.00 89.81 138 ILE A CA 1
ATOM 1061 C C . ILE A 1 138 ? 11.972 -0.407 -11.457 1.00 89.81 138 ILE A C 1
ATOM 1063 O O . ILE A 1 138 ? 12.782 -0.346 -12.377 1.00 89.81 138 ILE A O 1
ATOM 1067 N N . VAL A 1 139 ? 12.379 -0.320 -10.186 1.00 88.12 139 VAL A N 1
ATOM 1068 C CA . VAL A 1 139 ? 13.783 -0.040 -9.828 1.00 88.12 139 VAL A CA 1
ATOM 1069 C C . VAL A 1 139 ? 14.690 -1.243 -10.103 1.00 88.12 139 VAL A C 1
ATOM 1071 O O . VAL A 1 139 ? 15.896 -1.094 -10.320 1.00 88.12 139 VAL A O 1
ATOM 1074 N N . GLY A 1 140 ? 14.109 -2.443 -10.145 1.00 86.06 140 GLY A N 1
ATOM 1075 C CA . GLY A 1 140 ? 14.796 -3.657 -10.571 1.00 86.06 140 GLY A CA 1
ATOM 1076 C C . GLY A 1 140 ? 15.121 -3.681 -12.066 1.00 86.06 140 GLY A C 1
ATOM 1077 O O . GLY A 1 140 ? 16.094 -4.327 -12.445 1.00 86.06 140 GLY A O 1
ATOM 1078 N N . MET A 1 141 ? 14.362 -2.952 -12.892 1.00 87.75 141 MET A N 1
ATOM 1079 C CA . MET A 1 141 ? 14.505 -2.955 -14.352 1.00 87.75 141 MET A CA 1
ATOM 1080 C C . MET A 1 141 ? 15.579 -1.998 -14.873 1.00 87.75 141 MET A C 1
ATOM 1082 O O . MET A 1 141 ? 16.109 -2.209 -15.959 1.00 87.75 141 MET A O 1
ATOM 1086 N N . TYR A 1 142 ? 15.931 -0.954 -14.116 1.00 87.94 142 TYR A N 1
ATOM 1087 C CA . TYR A 1 142 ? 16.987 -0.036 -14.542 1.00 87.94 142 TYR A CA 1
ATOM 1088 C C . TYR A 1 142 ? 18.349 -0.733 -14.598 1.00 87.94 142 TYR A C 1
ATOM 1090 O O . TYR A 1 142 ? 18.744 -1.439 -13.660 1.00 87.94 142 TYR A O 1
ATOM 1098 N N . ALA A 1 143 ? 19.101 -0.448 -15.663 1.00 84.94 143 ALA A N 1
ATOM 1099 C CA . ALA A 1 143 ? 20.472 -0.911 -15.833 1.00 84.94 143 ALA A CA 1
ATOM 1100 C C . ALA A 1 143 ? 21.360 -0.511 -14.631 1.00 84.94 143 ALA A C 1
ATOM 1102 O O . ALA A 1 143 ? 21.134 0.530 -13.999 1.00 84.94 143 ALA A O 1
ATOM 1103 N N . PRO A 1 144 ? 22.372 -1.327 -14.283 1.00 84.25 144 PRO A N 1
ATOM 1104 C CA . PRO A 1 144 ? 23.260 -1.042 -13.164 1.00 84.25 144 PRO A CA 1
ATOM 1105 C C . PRO A 1 144 ? 24.101 0.210 -13.448 1.00 84.25 144 PRO A C 1
ATOM 1107 O O . PRO A 1 144 ? 25.053 0.194 -14.221 1.00 84.25 144 PRO A O 1
ATOM 1110 N N . SER A 1 145 ? 23.743 1.306 -12.790 1.00 88.88 145 SER A N 1
ATOM 1111 C CA . SER A 1 145 ? 24.446 2.589 -12.798 1.00 88.88 145 SER A CA 1
ATOM 1112 C C . SER A 1 145 ? 24.654 3.066 -11.361 1.00 88.88 145 SER A C 1
ATOM 1114 O O . SER A 1 145 ? 24.054 2.519 -10.430 1.00 88.88 145 SER A O 1
ATOM 1116 N N . LEU A 1 146 ? 25.483 4.092 -11.146 1.00 89.75 146 LEU A N 1
ATOM 1117 C CA . LEU A 1 146 ? 25.669 4.655 -9.805 1.00 89.75 146 LEU A CA 1
ATOM 1118 C C . LEU A 1 146 ? 24.331 5.133 -9.210 1.00 89.75 146 LEU A C 1
ATOM 1120 O O . LEU A 1 146 ? 24.030 4.811 -8.064 1.00 89.75 146 LEU A O 1
ATOM 1124 N N . SER A 1 147 ? 23.495 5.814 -10.001 1.00 89.00 147 SER A N 1
ATOM 1125 C CA . SER A 1 147 ? 22.175 6.288 -9.563 1.00 89.00 147 SER A CA 1
ATOM 1126 C C . SER A 1 147 ? 21.211 5.137 -9.253 1.00 89.00 147 SER A C 1
ATOM 1128 O O . SER A 1 147 ? 20.604 5.107 -8.185 1.00 89.00 147 SER A O 1
ATOM 1130 N N . SER A 1 148 ? 21.126 4.136 -10.132 1.00 87.75 148 SER A N 1
ATOM 1131 C CA . SER A 1 148 ? 20.284 2.947 -9.925 1.00 87.75 148 SER A CA 1
ATOM 1132 C C . SER A 1 148 ? 20.738 2.133 -8.703 1.00 87.75 148 SER A C 1
ATOM 1134 O O . SER A 1 148 ? 19.920 1.673 -7.907 1.00 87.75 148 SER A O 1
ATOM 1136 N N . THR A 1 149 ? 22.049 2.025 -8.471 1.00 90.56 149 THR A N 1
ATOM 1137 C CA . THR A 1 149 ? 22.605 1.333 -7.296 1.00 90.56 149 THR A CA 1
ATOM 1138 C C . THR A 1 149 ? 22.271 2.071 -6.001 1.00 90.56 149 THR A C 1
ATOM 1140 O O . THR A 1 149 ? 21.857 1.440 -5.027 1.00 90.56 149 THR A O 1
ATOM 1143 N N . ILE A 1 150 ? 22.384 3.404 -5.994 1.00 92.00 150 ILE A N 1
ATOM 1144 C CA . ILE A 1 150 ? 21.969 4.233 -4.855 1.00 92.00 150 ILE A CA 1
ATOM 1145 C C . ILE A 1 150 ? 20.462 4.085 -4.609 1.00 92.00 150 ILE A C 1
ATOM 1147 O O . ILE A 1 150 ? 20.058 3.942 -3.459 1.00 92.00 150 ILE A O 1
ATOM 1151 N N . ALA A 1 151 ? 19.627 4.025 -5.652 1.00 90.94 151 ALA A N 1
ATOM 1152 C CA . ALA A 1 151 ? 18.184 3.800 -5.501 1.00 90.94 151 ALA A CA 1
ATOM 1153 C C . ALA A 1 151 ? 17.868 2.436 -4.882 1.00 90.94 151 ALA A C 1
ATOM 1155 O O . ALA A 1 151 ? 17.042 2.343 -3.973 1.00 90.94 151 ALA A O 1
ATOM 1156 N N . ARG A 1 152 ? 18.557 1.378 -5.320 1.00 90.25 152 ARG A N 1
ATOM 1157 C CA . ARG A 1 152 ? 18.423 0.041 -4.724 1.00 90.25 152 ARG A CA 1
ATOM 1158 C C . ARG A 1 152 ? 18.803 0.060 -3.241 1.00 90.25 152 ARG A C 1
ATOM 1160 O O . ARG A 1 152 ? 18.078 -0.502 -2.425 1.00 90.25 152 ARG A O 1
ATOM 1167 N N . ALA A 1 153 ? 19.880 0.758 -2.875 1.00 88.81 153 ALA A N 1
ATOM 1168 C CA . ALA A 1 153 ? 20.254 0.949 -1.474 1.00 88.81 153 ALA A CA 1
ATOM 1169 C C . ALA A 1 153 ? 19.209 1.775 -0.695 1.00 88.81 153 ALA A C 1
ATOM 1171 O O . ALA A 1 153 ? 18.862 1.416 0.430 1.00 88.81 153 ALA A O 1
ATOM 1172 N N . ALA A 1 154 ? 18.653 2.828 -1.299 1.00 89.94 154 ALA A N 1
ATOM 1173 C CA . ALA A 1 154 ? 17.622 3.672 -0.697 1.00 89.94 154 ALA A CA 1
ATOM 1174 C C . ALA A 1 154 ? 16.332 2.890 -0.394 1.00 89.94 154 ALA A C 1
ATOM 1176 O O . ALA A 1 154 ? 15.775 3.048 0.691 1.00 89.94 154 ALA A O 1
ATOM 1177 N N . ILE A 1 155 ? 15.893 1.990 -1.287 1.00 89.38 155 ILE A N 1
ATOM 1178 C CA . ILE A 1 155 ? 14.760 1.083 -1.017 1.00 89.38 155 ILE A CA 1
ATOM 1179 C C . ILE A 1 155 ? 15.061 0.176 0.179 1.00 89.38 155 ILE A C 1
ATOM 1181 O O . ILE A 1 155 ? 14.204 -0.007 1.040 1.00 89.38 155 ILE A O 1
ATOM 1185 N N . VAL A 1 156 ? 16.273 -0.377 0.272 1.00 87.75 156 VAL A N 1
ATOM 1186 C CA . VAL A 1 156 ? 16.650 -1.240 1.404 1.00 87.75 156 VAL A CA 1
ATOM 1187 C C . VAL A 1 156 ? 16.600 -0.465 2.722 1.00 87.75 156 VAL A C 1
ATOM 1189 O O . VAL A 1 156 ? 16.009 -0.945 3.687 1.00 87.75 156 VAL A O 1
ATOM 1192 N N . ILE A 1 157 ? 17.155 0.749 2.758 1.00 83.75 157 ILE A N 1
ATOM 1193 C CA . ILE A 1 157 ? 17.117 1.626 3.939 1.00 83.75 157 ILE A CA 1
ATOM 1194 C C . ILE A 1 157 ? 15.669 1.966 4.317 1.00 83.75 157 ILE A C 1
ATOM 1196 O O . ILE A 1 157 ? 15.284 1.842 5.482 1.00 83.75 157 ILE A O 1
ATOM 1200 N N . LEU A 1 158 ? 14.848 2.333 3.330 1.00 86.50 158 LEU A N 1
ATOM 1201 C CA . LEU A 1 158 ? 13.426 2.614 3.510 1.00 86.50 158 LEU A CA 1
ATOM 1202 C C . LEU A 1 158 ? 12.690 1.428 4.154 1.00 86.50 158 LEU A C 1
ATOM 1204 O O . LEU A 1 158 ? 11.948 1.613 5.120 1.00 86.50 158 LEU A O 1
ATOM 1208 N N . VAL A 1 159 ? 12.905 0.211 3.648 1.00 86.00 159 VAL A N 1
ATOM 1209 C CA . VAL A 1 159 ? 12.260 -1.010 4.157 1.00 86.00 159 VAL A CA 1
ATOM 1210 C C . VAL A 1 159 ? 12.744 -1.354 5.567 1.00 86.00 159 VAL A C 1
ATOM 1212 O O . VAL A 1 159 ? 11.922 -1.709 6.411 1.00 86.00 159 VAL A O 1
ATOM 1215 N N . ILE A 1 160 ? 14.040 -1.190 5.861 1.00 82.12 160 ILE A N 1
ATOM 1216 C CA . ILE A 1 160 ? 14.603 -1.417 7.204 1.00 82.12 160 ILE A CA 1
ATOM 1217 C C . ILE A 1 160 ? 13.902 -0.544 8.249 1.00 82.12 160 ILE A C 1
ATOM 1219 O O . ILE A 1 160 ? 13.601 -1.032 9.336 1.00 82.12 160 ILE A O 1
ATOM 1223 N N . PHE A 1 161 ? 13.608 0.718 7.930 1.00 78.44 161 PHE A N 1
ATOM 1224 C CA . PHE A 1 161 ? 12.901 1.614 8.852 1.00 78.44 161 PHE A CA 1
ATOM 1225 C C . PHE A 1 161 ? 11.383 1.424 8.854 1.00 78.44 161 PHE A C 1
ATOM 1227 O O . PHE A 1 161 ? 10.739 1.632 9.881 1.00 78.44 161 PHE A O 1
ATOM 1234 N N . SER A 1 162 ? 10.803 0.988 7.738 1.00 82.44 162 SER A N 1
ATOM 1235 C CA . SER A 1 162 ? 9.361 0.741 7.638 1.00 82.44 162 SER A CA 1
ATOM 1236 C C . SER A 1 162 ? 8.937 -0.545 8.353 1.00 82.44 162 SER A C 1
ATOM 1238 O O . SER A 1 162 ? 7.820 -0.633 8.860 1.00 82.44 162 SER A O 1
ATOM 1240 N N . TYR A 1 163 ? 9.816 -1.547 8.440 1.00 84.06 163 TYR A N 1
ATOM 1241 C CA . TYR A 1 163 ? 9.485 -2.843 9.035 1.00 84.06 163 TYR A CA 1
ATOM 1242 C C . TYR A 1 163 ? 9.130 -2.764 10.541 1.00 84.06 163 TYR A C 1
ATOM 1244 O O . TYR A 1 163 ? 8.061 -3.255 10.918 1.00 84.06 163 TYR A O 1
ATOM 1252 N N . PRO A 1 164 ? 9.915 -2.094 11.414 1.00 76.81 164 PRO A N 1
ATOM 1253 C CA . PRO A 1 164 ? 9.558 -1.909 12.826 1.00 76.81 164 PRO A CA 1
ATOM 1254 C C . PRO A 1 164 ? 8.254 -1.128 13.038 1.00 76.81 164 PRO A C 1
ATOM 1256 O O . PRO A 1 164 ? 7.525 -1.371 14.001 1.00 76.81 164 PRO A O 1
ATOM 1259 N N . LEU A 1 165 ? 7.925 -0.207 12.130 1.00 77.75 165 LEU A N 1
ATOM 1260 C CA . LEU A 1 165 ? 6.671 0.541 12.197 1.00 77.75 165 LEU A CA 1
ATOM 1261 C C . LEU A 1 165 ? 5.451 -0.357 11.982 1.00 77.75 165 LEU A C 1
ATOM 1263 O O . LEU A 1 165 ? 4.432 -0.148 12.629 1.00 77.75 165 LEU A O 1
ATOM 1267 N N . GLN A 1 166 ? 5.564 -1.381 11.133 1.00 83.75 166 GLN A N 1
ATOM 1268 C CA . GLN A 1 166 ? 4.472 -2.319 10.858 1.00 83.75 166 GLN A CA 1
ATOM 1269 C C . GLN A 1 166 ? 4.408 -3.467 11.878 1.00 83.75 166 GLN A C 1
ATOM 1271 O O . GLN A 1 166 ? 3.320 -3.956 12.194 1.00 83.75 166 GLN A O 1
ATOM 1276 N N . ILE A 1 167 ? 5.546 -3.885 12.455 1.00 83.88 167 ILE A N 1
ATOM 1277 C CA . ILE A 1 167 ? 5.549 -4.952 13.470 1.00 83.88 167 ILE A CA 1
ATOM 1278 C C . ILE A 1 167 ? 4.853 -4.513 14.762 1.00 83.88 167 ILE A C 1
ATOM 1280 O O . ILE A 1 167 ? 4.234 -5.334 15.436 1.00 83.88 167 ILE A O 1
ATOM 1284 N N . HIS A 1 168 ? 4.903 -3.220 15.096 1.00 77.31 168 HIS A N 1
ATOM 1285 C CA . HIS A 1 168 ? 4.278 -2.678 16.299 1.00 77.31 168 HIS A CA 1
ATOM 1286 C C . HIS A 1 168 ? 2.744 -2.877 16.337 1.00 77.31 168 HIS A C 1
ATOM 1288 O O . HIS A 1 168 ? 2.263 -3.540 17.267 1.00 77.31 168 HIS A O 1
ATOM 1294 N N . PRO A 1 169 ? 1.956 -2.387 15.355 1.00 81.00 169 PRO A N 1
ATOM 1295 C CA . PRO A 1 169 ? 0.518 -2.642 15.296 1.00 81.00 169 PRO A CA 1
ATOM 1296 C C . PRO A 1 169 ? 0.193 -4.122 15.051 1.00 81.00 169 PRO A C 1
ATOM 1298 O O . PRO A 1 169 ? -0.785 -4.626 15.607 1.00 81.00 169 PRO A O 1
ATOM 1301 N N . CYS A 1 170 ? 1.025 -4.854 14.295 1.00 86.06 170 CYS A N 1
ATOM 1302 C CA . CYS A 1 170 ? 0.851 -6.296 14.092 1.00 86.06 170 CYS A CA 1
ATOM 1303 C C . CYS A 1 170 ? 0.916 -7.065 15.422 1.00 86.06 170 CYS A C 1
ATOM 1305 O O . CYS A 1 170 ? 0.011 -7.834 15.751 1.00 86.06 170 CYS A O 1
ATOM 1307 N N . ARG A 1 171 ? 1.938 -6.792 16.240 1.00 85.31 171 ARG A N 1
ATOM 1308 C CA . ARG A 1 171 ? 2.111 -7.391 17.567 1.00 85.31 171 ARG A CA 1
ATOM 1309 C C . ARG A 1 171 ? 0.951 -7.049 18.498 1.00 85.31 171 ARG A C 1
ATOM 1311 O O . ARG A 1 171 ? 0.460 -7.933 19.193 1.00 85.31 171 ARG A O 1
ATOM 1318 N N . ALA A 1 172 ? 0.520 -5.786 18.523 1.00 81.88 172 ALA A N 1
ATOM 1319 C CA . ALA A 1 172 ? -0.616 -5.360 19.343 1.00 81.88 172 ALA A CA 1
ATOM 1320 C C . ALA A 1 172 ? -1.908 -6.095 18.946 1.00 81.88 172 ALA A C 1
ATOM 1322 O O . ALA A 1 172 ? -2.638 -6.576 19.812 1.00 81.88 172 ALA A O 1
ATOM 1323 N N . SER A 1 173 ? -2.140 -6.252 17.640 1.00 84.50 173 SER A N 1
ATOM 1324 C CA . SER A 1 173 ? -3.291 -6.983 17.104 1.00 84.50 173 SER A CA 1
ATOM 1325 C C . SER A 1 173 ? -3.242 -8.468 17.475 1.00 84.50 173 SER A C 1
ATOM 1327 O O . SER A 1 173 ? -4.237 -9.021 17.938 1.00 84.50 173 SER A O 1
ATOM 1329 N N . LEU A 1 174 ? -2.077 -9.112 17.348 1.00 86.38 174 LEU A N 1
ATOM 1330 C CA . LEU A 1 174 ? -1.900 -10.520 17.715 1.00 86.38 174 LEU A CA 1
ATOM 1331 C C . LEU A 1 174 ? -2.067 -10.763 19.216 1.00 86.38 174 LEU A C 1
ATOM 1333 O O . LEU A 1 174 ? -2.734 -11.720 19.595 1.00 86.38 174 LEU A O 1
ATOM 1337 N N . ASP A 1 175 ? -1.516 -9.906 20.078 1.00 84.81 175 ASP A N 1
ATOM 1338 C CA . ASP A 1 175 ? -1.708 -10.032 21.529 1.00 84.81 175 ASP A CA 1
ATOM 1339 C C . ASP A 1 175 ? -3.184 -9.868 21.921 1.00 84.81 175 ASP A C 1
ATOM 1341 O O . ASP A 1 175 ? -3.686 -10.630 22.748 1.00 84.81 175 ASP A O 1
ATOM 1345 N N . ALA A 1 176 ? -3.907 -8.939 21.284 1.00 81.88 176 ALA A N 1
ATOM 1346 C CA . ALA A 1 176 ? -5.342 -8.769 21.499 1.00 81.88 176 ALA A CA 1
ATOM 1347 C C . ALA A 1 176 ? -6.142 -10.013 21.075 1.00 81.88 176 ALA A C 1
ATOM 1349 O O . ALA A 1 176 ? -7.000 -10.473 21.829 1.00 81.88 176 ALA A O 1
ATOM 1350 N N . VAL A 1 177 ? -5.829 -10.596 19.912 1.00 85.19 177 VAL A N 1
ATOM 1351 C CA . VAL A 1 177 ? -6.474 -11.824 19.417 1.00 85.19 177 VAL A CA 1
ATOM 1352 C C . VAL A 1 177 ? -6.132 -13.034 20.293 1.00 85.19 177 VAL A C 1
ATOM 1354 O O . VAL A 1 177 ? -7.018 -13.812 20.625 1.00 85.19 177 VAL A O 1
ATOM 1357 N N . LEU A 1 178 ? -4.883 -13.181 20.740 1.00 83.25 178 LEU A N 1
ATOM 1358 C CA . LEU A 1 178 ? -4.461 -14.283 21.617 1.00 83.25 178 LEU A CA 1
ATOM 1359 C C . LEU A 1 178 ? -5.083 -14.198 23.018 1.00 83.25 178 LEU A C 1
ATOM 1361 O O . LEU A 1 178 ? -5.326 -15.220 23.660 1.00 83.25 178 LEU A O 1
ATOM 1365 N N . LYS A 1 179 ? -5.338 -12.982 23.512 1.00 81.56 179 LYS A N 1
ATOM 1366 C CA . LYS A 1 179 ? -6.050 -12.747 24.777 1.00 81.56 179 LYS A CA 1
ATOM 1367 C C . LYS A 1 179 ? -7.567 -12.843 24.629 1.00 81.56 179 LYS A C 1
ATOM 1369 O O . LYS A 1 179 ? -8.254 -12.941 25.651 1.00 81.56 179 LYS A O 1
ATOM 1374 N N . TRP A 1 180 ? -8.095 -12.799 23.406 1.00 79.62 180 TRP A N 1
ATOM 1375 C CA . TRP A 1 180 ? -9.529 -12.848 23.165 1.00 79.62 180 TRP A CA 1
ATOM 1376 C C . TRP A 1 180 ? -10.101 -14.183 23.653 1.00 79.62 180 TRP A C 1
ATOM 1378 O O . TRP A 1 180 ? -9.708 -15.262 23.215 1.00 79.62 180 TRP A O 1
ATOM 1388 N N . ARG A 1 181 ? -11.034 -14.104 24.607 1.00 73.12 181 ARG A N 1
ATOM 1389 C CA . ARG A 1 181 ? -11.772 -15.250 25.144 1.00 73.12 181 ARG A CA 1
ATOM 1390 C C . ARG A 1 181 ? -13.229 -15.137 24.687 1.00 73.12 181 ARG A C 1
ATOM 1392 O O . ARG A 1 181 ? -13.937 -14.290 25.230 1.00 73.12 181 ARG A O 1
ATOM 1399 N N . PRO A 1 182 ? -13.697 -15.988 23.751 1.00 63.50 182 PRO A N 1
ATOM 1400 C CA . PRO A 1 182 ? -15.054 -15.922 23.193 1.00 63.50 182 PRO A CA 1
ATOM 1401 C C . PRO A 1 182 ? -16.180 -16.149 24.213 1.00 63.50 182 PRO A C 1
ATOM 1403 O O . PRO A 1 182 ? -17.339 -15.905 23.905 1.00 63.50 182 PRO A O 1
ATOM 1406 N N . ASN A 1 183 ? -15.856 -16.613 25.424 1.00 49.19 183 ASN A N 1
ATOM 1407 C CA . ASN A 1 183 ? -16.831 -16.916 26.464 1.00 49.19 183 ASN A CA 1
ATOM 1408 C C . ASN A 1 183 ? -16.317 -16.505 27.852 1.00 49.19 183 ASN A C 1
ATOM 1410 O O . ASN A 1 183 ? -16.047 -17.343 28.711 1.00 49.19 183 ASN A O 1
ATOM 1414 N N . SER A 1 184 ? -16.132 -15.205 28.083 1.00 46.78 184 SER A N 1
ATOM 1415 C CA . SER A 1 184 ? -16.158 -14.698 29.455 1.00 46.78 184 SER A CA 1
ATOM 1416 C C . SER A 1 184 ? -17.559 -14.172 29.704 1.00 46.78 184 SER A C 1
ATOM 1418 O O . SER A 1 184 ? -17.864 -13.021 29.411 1.00 46.78 184 SER A O 1
ATOM 1420 N N . ASN A 1 185 ? -18.403 -15.053 30.236 1.00 42.72 185 ASN A N 1
ATOM 1421 C CA . ASN A 1 185 ? -19.677 -14.739 30.866 1.00 42.72 185 ASN A CA 1
ATOM 1422 C C . ASN A 1 185 ? -19.414 -13.876 32.122 1.00 42.72 185 ASN A C 1
ATOM 1424 O O . ASN A 1 185 ? -19.636 -14.292 33.256 1.00 42.72 185 ASN A O 1
ATOM 1428 N N . LYS A 1 186 ? -18.816 -12.694 31.939 1.00 43.97 186 LYS A N 1
ATOM 1429 C CA . LYS A 1 186 ? -18.757 -11.658 32.960 1.00 43.97 186 LYS A CA 1
ATOM 1430 C C . LYS A 1 186 ? -20.076 -10.922 32.851 1.00 43.97 186 LYS A C 1
ATOM 1432 O O . LYS A 1 186 ? -20.282 -10.149 31.918 1.00 43.97 186 LYS A O 1
ATOM 1437 N N . SER A 1 187 ? -20.951 -11.180 33.817 1.00 37.47 187 SER A N 1
ATOM 1438 C CA . SER A 1 187 ? -22.056 -10.292 34.159 1.00 37.47 187 SER A CA 1
ATOM 1439 C C . SER A 1 187 ? -21.593 -8.831 34.058 1.00 37.47 187 SER A C 1
ATOM 1441 O O . SER A 1 187 ? -20.444 -8.549 34.422 1.00 37.47 187 SER A O 1
ATOM 1443 N N . PRO A 1 188 ? -22.437 -7.896 33.593 1.00 40.53 188 PRO A N 1
ATOM 1444 C CA . PRO A 1 188 ? -22.099 -6.480 33.515 1.00 40.53 188 PRO A CA 1
ATOM 1445 C C . PRO A 1 188 ? -22.022 -5.893 34.932 1.00 40.53 188 PRO A C 1
ATOM 1447 O O . PRO A 1 188 ? -22.901 -5.169 35.383 1.00 40.53 188 PRO A O 1
ATOM 1450 N N . ALA A 1 189 ? -20.975 -6.235 35.677 1.00 42.91 189 ALA A N 1
ATOM 1451 C CA . ALA A 1 189 ? -20.656 -5.613 36.944 1.00 42.91 189 ALA A CA 1
ATOM 1452 C C . ALA A 1 189 ? -19.825 -4.358 36.652 1.00 42.91 189 ALA A C 1
ATOM 1454 O O . ALA A 1 189 ? -18.621 -4.430 36.414 1.00 42.91 189 ALA A O 1
ATOM 1455 N N . ASN A 1 190 ? -20.506 -3.211 36.691 1.00 38.47 190 ASN A N 1
ATOM 1456 C CA . ASN A 1 190 ? -19.942 -1.867 36.818 1.00 38.47 190 ASN A CA 1
ATOM 1457 C C . ASN A 1 190 ? -18.966 -1.426 35.714 1.00 38.47 190 ASN A C 1
ATOM 1459 O O . ASN A 1 190 ? -17.765 -1.281 35.943 1.00 38.47 190 ASN A O 1
ATOM 1463 N N . THR A 1 191 ? -19.501 -1.058 34.548 1.00 38.72 191 THR A N 1
ATOM 1464 C CA . THR A 1 191 ? -18.878 0.006 33.745 1.00 38.72 191 THR A CA 1
ATOM 1465 C C . THR A 1 191 ? -18.915 1.311 34.551 1.00 38.72 191 THR A C 1
ATOM 1467 O O . THR A 1 191 ? -20.013 1.736 34.919 1.00 38.72 191 THR A O 1
ATOM 1470 N N . PRO A 1 192 ? -17.772 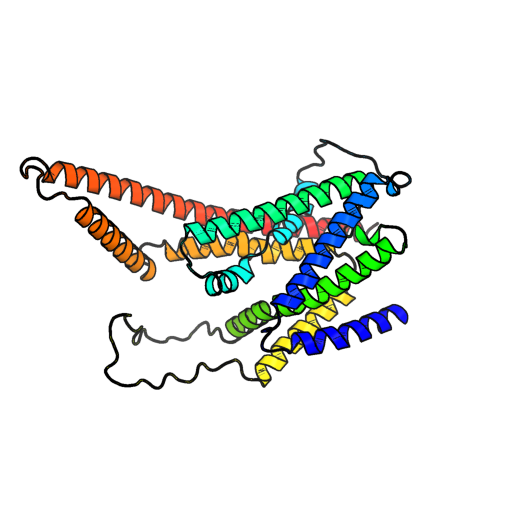1.950 34.860 1.00 38.84 192 PRO A N 1
ATOM 1471 C CA . PRO A 1 192 ? -17.768 3.229 35.555 1.00 38.84 192 PRO A CA 1
ATOM 1472 C C . PRO A 1 192 ? -18.381 4.304 34.650 1.00 38.84 192 PRO A C 1
ATOM 1474 O O . PRO A 1 192 ? -17.953 4.508 33.517 1.00 38.84 192 PRO A O 1
ATOM 1477 N N . SER A 1 193 ? -19.410 4.971 35.158 1.00 40.81 193 SER A N 1
ATOM 1478 C CA . SER A 1 193 ? -19.914 6.246 34.652 1.00 40.81 193 SER A CA 1
ATOM 1479 C C . SER A 1 193 ? -18.801 7.313 34.718 1.00 40.81 193 SER A C 1
ATOM 1481 O O . SER A 1 193 ? -18.161 7.400 35.770 1.00 40.81 193 SER A O 1
ATOM 1483 N N . PRO A 1 194 ? -18.586 8.149 33.679 1.00 46.31 194 PRO A N 1
ATOM 1484 C CA . PRO A 1 194 ? -17.492 9.134 33.639 1.00 46.31 194 PRO A CA 1
ATOM 1485 C C . PRO A 1 194 ? -17.558 10.223 34.723 1.00 46.31 194 PRO A C 1
ATOM 1487 O O . PRO A 1 194 ? -16.553 10.862 34.998 1.00 46.31 194 PRO A O 1
ATOM 1490 N N . ASN A 1 195 ? -18.713 10.404 35.376 1.00 42.28 195 ASN A N 1
ATOM 1491 C CA . ASN A 1 195 ? -18.971 11.503 36.318 1.00 42.28 195 ASN A CA 1
ATOM 1492 C C . ASN A 1 195 ? -19.023 11.104 37.800 1.00 42.28 195 ASN A C 1
ATOM 1494 O O . ASN A 1 195 ? -19.634 11.792 38.617 1.00 42.28 195 ASN A O 1
ATOM 1498 N N . ARG A 1 196 ? -18.381 10.001 38.193 1.00 44.44 196 ARG A N 1
ATOM 1499 C CA . ARG A 1 196 ? -18.200 9.694 39.619 1.00 44.44 196 ARG A CA 1
ATOM 1500 C C . ARG A 1 196 ? -16.721 9.768 39.964 1.00 44.44 196 ARG A C 1
ATOM 1502 O O . ARG A 1 196 ? -16.015 8.779 39.803 1.00 44.44 196 ARG A O 1
ATOM 1509 N N . ASN A 1 197 ? -16.278 10.923 40.467 1.00 45.44 197 ASN A N 1
ATOM 1510 C CA . ASN A 1 197 ? -15.017 11.024 41.200 1.00 45.44 197 ASN A CA 1
ATOM 1511 C C . ASN A 1 197 ? -15.045 9.965 42.314 1.00 45.44 197 ASN A C 1
ATOM 1513 O O . ASN A 1 197 ? -15.887 10.056 43.215 1.00 45.44 197 ASN A O 1
ATOM 1517 N N . PRO A 1 198 ? -14.208 8.917 42.252 1.00 47.34 198 PRO A N 1
ATOM 1518 C CA . PRO A 1 198 ? -14.207 7.909 43.292 1.00 47.34 198 PRO A CA 1
ATOM 1519 C C . PRO A 1 198 ? -13.607 8.533 44.556 1.00 47.34 198 PRO A C 1
ATOM 1521 O O . PRO A 1 198 ? -12.466 8.979 44.558 1.00 47.34 198 PRO A O 1
ATOM 1524 N N . LEU A 1 199 ? -14.374 8.539 45.649 1.00 52.69 199 LEU A N 1
ATOM 1525 C CA . LEU A 1 199 ? -13.949 9.015 46.977 1.00 52.69 199 LEU A CA 1
ATOM 1526 C C . LEU A 1 199 ? -12.884 8.117 47.641 1.00 52.69 199 LEU A C 1
ATOM 1528 O O . LEU A 1 199 ? -12.540 8.310 48.803 1.00 52.69 199 LEU A O 1
ATOM 1532 N N . LEU A 1 200 ? -12.368 7.122 46.919 1.00 52.53 200 LEU A N 1
ATOM 1533 C CA . LEU A 1 200 ? -11.301 6.235 47.358 1.00 52.53 200 LEU A CA 1
ATOM 1534 C C . LEU A 1 200 ? -10.254 6.140 46.242 1.00 52.53 200 LEU A C 1
ATOM 1536 O O . LEU A 1 200 ? -10.640 5.924 45.086 1.00 52.53 200 LEU A O 1
ATOM 1540 N N . PRO A 1 201 ? -8.948 6.232 46.556 1.00 41.09 201 PRO A N 1
ATOM 1541 C CA . PRO A 1 201 ? -7.896 5.931 45.601 1.00 41.09 201 PRO A CA 1
ATOM 1542 C C . PRO A 1 201 ? -8.015 4.454 45.227 1.00 41.09 201 PRO A C 1
ATOM 1544 O O . PRO A 1 201 ? -7.636 3.562 45.984 1.00 41.09 201 PRO A O 1
ATOM 1547 N N . ARG A 1 202 ? -8.595 4.172 44.061 1.00 38.06 202 ARG A N 1
ATOM 1548 C CA . ARG A 1 202 ? -8.510 2.841 43.474 1.00 38.06 202 ARG A CA 1
ATOM 1549 C C . ARG A 1 202 ? -7.088 2.731 42.943 1.00 38.06 202 ARG A C 1
ATOM 1551 O O . ARG A 1 202 ? -6.747 3.410 41.979 1.00 38.06 202 ARG A O 1
ATOM 1558 N N . THR A 1 203 ? -6.266 1.901 43.575 1.00 42.41 203 THR A N 1
ATOM 1559 C CA . THR A 1 203 ? -5.068 1.356 42.942 1.00 42.41 203 THR A CA 1
ATOM 1560 C C . THR A 1 203 ? -5.542 0.617 41.695 1.00 42.41 203 THR A C 1
ATOM 1562 O O . THR A 1 203 ? -6.012 -0.520 41.751 1.00 42.41 203 THR A O 1
ATOM 1565 N N . SER A 1 204 ? -5.538 1.305 40.553 1.00 39.88 204 SER A N 1
ATOM 1566 C CA . SER A 1 204 ? -5.635 0.640 39.265 1.00 39.88 204 SER A CA 1
ATOM 1567 C C . SER A 1 204 ? -4.544 -0.432 39.258 1.00 39.88 204 SER A C 1
ATOM 1569 O O . SER A 1 204 ? -3.406 -0.124 39.628 1.00 39.88 204 SER A O 1
ATOM 1571 N N . PRO A 1 205 ? -4.851 -1.697 38.905 1.00 40.38 205 PRO A N 1
ATOM 1572 C CA . PRO A 1 205 ? -3.776 -2.632 38.627 1.00 40.38 205 PRO A CA 1
ATOM 1573 C C . PRO A 1 205 ? -2.875 -1.944 37.594 1.00 40.38 205 PRO A C 1
ATOM 1575 O O . PRO A 1 205 ? -3.410 -1.317 36.667 1.00 40.38 205 PRO A O 1
ATOM 1578 N N . PRO A 1 206 ? -1.542 -1.958 37.783 1.00 39.78 206 PRO A N 1
ATOM 1579 C CA . PRO A 1 206 ? -0.642 -1.349 36.822 1.00 39.78 206 PRO A CA 1
ATOM 1580 C C . PRO A 1 206 ? -1.018 -1.919 35.463 1.00 39.78 206 PRO A C 1
ATOM 1582 O O . PRO A 1 206 ? -1.250 -3.120 35.350 1.00 39.78 206 PRO A O 1
ATOM 1585 N N . ASN A 1 207 ? -1.185 -1.038 34.479 1.00 43.62 207 ASN A N 1
ATOM 1586 C CA . ASN A 1 207 ? -1.495 -1.384 33.102 1.00 43.62 207 ASN A CA 1
ATOM 1587 C C . ASN A 1 207 ? -0.518 -2.499 32.687 1.00 43.62 207 ASN A C 1
ATOM 1589 O O . ASN A 1 207 ? 0.654 -2.204 32.448 1.00 43.62 207 ASN A O 1
ATOM 1593 N N . GLU A 1 208 ? -0.936 -3.772 32.759 1.00 50.00 208 GLU A N 1
ATOM 1594 C CA . GLU A 1 208 ? -0.033 -4.916 32.607 1.00 50.00 208 GLU A CA 1
ATOM 1595 C C . GLU A 1 208 ? 0.376 -4.959 31.139 1.00 50.00 208 GLU A C 1
ATOM 1597 O O . GLU A 1 208 ? -0.272 -5.570 30.283 1.00 50.00 208 GLU A O 1
ATOM 1602 N N . GLY A 1 209 ? 1.454 -4.235 30.840 1.00 58.03 209 GLY A N 1
ATOM 1603 C CA . GLY A 1 209 ? 2.151 -4.318 29.578 1.00 58.03 209 GLY A CA 1
ATOM 1604 C C . GLY A 1 209 ? 2.452 -5.780 29.270 1.00 58.03 209 GLY A C 1
ATOM 1605 O O . GLY A 1 209 ? 2.620 -6.617 30.157 1.00 58.03 209 GLY A O 1
ATOM 1606 N N . MET A 1 210 ? 2.483 -6.108 27.984 1.00 66.38 210 MET A N 1
ATOM 1607 C CA . MET A 1 210 ? 2.776 -7.459 27.520 1.00 66.38 210 MET A CA 1
ATOM 1608 C C . MET A 1 210 ? 4.056 -7.993 28.182 1.00 66.38 210 MET A C 1
ATOM 1610 O O . MET A 1 210 ? 5.125 -7.406 28.004 1.00 66.38 210 MET A O 1
ATOM 1614 N N . SER A 1 211 ? 3.932 -9.101 28.925 1.00 77.25 211 SER A N 1
ATOM 1615 C CA . SER A 1 211 ? 5.060 -9.800 29.554 1.00 77.25 211 SER A CA 1
ATOM 1616 C C . SER A 1 211 ? 6.204 -9.985 28.556 1.00 77.25 211 SER A C 1
ATOM 1618 O O . SER A 1 211 ? 5.966 -10.390 27.416 1.00 77.25 211 SER A O 1
ATOM 1620 N N . ASP A 1 212 ? 7.434 -9.717 28.991 1.00 77.94 212 ASP A N 1
ATOM 1621 C CA . ASP A 1 212 ? 8.658 -9.766 28.180 1.00 77.94 212 ASP A CA 1
ATOM 1622 C C . ASP A 1 212 ? 8.799 -11.085 27.406 1.00 77.94 212 ASP A C 1
ATOM 1624 O O . ASP A 1 212 ? 9.185 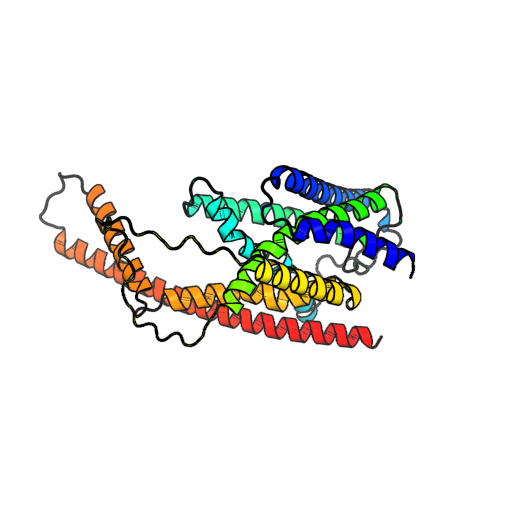-11.086 26.238 1.00 77.94 212 ASP A O 1
ATOM 1628 N N . MET A 1 213 ? 8.383 -12.203 28.010 1.00 78.06 213 MET A N 1
ATOM 1629 C CA . MET A 1 213 ? 8.406 -13.513 27.359 1.00 78.06 213 MET A CA 1
ATOM 1630 C C . MET A 1 213 ? 7.382 -13.619 26.222 1.00 78.06 213 MET A C 1
ATOM 1632 O O . MET A 1 213 ? 7.703 -14.106 25.141 1.00 78.06 213 MET A O 1
ATOM 1636 N N . ARG A 1 214 ? 6.156 -13.119 26.421 1.00 79.62 214 ARG A N 1
ATOM 1637 C CA . ARG A 1 214 ? 5.120 -13.099 25.370 1.00 79.62 214 ARG A CA 1
ATOM 1638 C C . ARG A 1 214 ? 5.498 -12.152 24.242 1.00 79.62 214 ARG A C 1
ATOM 1640 O O . ARG A 1 214 ? 5.333 -12.490 23.074 1.00 79.62 214 ARG A O 1
ATOM 1647 N N . PHE A 1 215 ? 6.051 -10.999 24.603 1.00 80.38 215 PHE A N 1
ATOM 1648 C CA . PHE A 1 215 ? 6.590 -10.027 23.666 1.00 80.38 215 PHE A CA 1
ATOM 1649 C C . PHE A 1 215 ? 7.656 -10.656 22.767 1.00 80.38 215 PHE A C 1
ATOM 1651 O O . PHE A 1 215 ? 7.572 -10.529 21.544 1.00 80.38 215 PHE A O 1
ATOM 1658 N N . ALA A 1 216 ? 8.623 -11.362 23.359 1.00 80.88 216 ALA A N 1
ATOM 1659 C CA . ALA A 1 216 ? 9.682 -12.028 22.616 1.00 80.88 216 ALA A CA 1
ATOM 1660 C C . ALA A 1 216 ? 9.121 -13.123 21.700 1.00 80.88 216 ALA A C 1
ATOM 1662 O O . ALA A 1 216 ? 9.436 -13.136 20.516 1.00 80.88 216 ALA A O 1
ATOM 1663 N N . ILE A 1 217 ? 8.230 -13.982 22.210 1.00 87.25 217 ILE A N 1
ATOM 1664 C CA . ILE A 1 217 ? 7.630 -15.072 21.427 1.00 87.25 217 ILE A CA 1
ATOM 1665 C C . ILE A 1 217 ? 6.867 -14.530 20.215 1.00 87.25 217 ILE A C 1
ATOM 1667 O O . ILE A 1 217 ? 7.134 -14.958 19.094 1.00 87.25 217 ILE A O 1
ATOM 1671 N N . ILE A 1 218 ? 5.951 -13.575 20.411 1.00 87.31 218 ILE A N 1
ATOM 1672 C CA . ILE A 1 218 ? 5.141 -13.022 19.314 1.00 87.31 218 ILE A CA 1
ATOM 1673 C C . ILE A 1 218 ? 6.047 -12.361 18.269 1.00 87.31 218 ILE A C 1
ATOM 1675 O O . ILE A 1 218 ? 5.897 -12.614 17.076 1.00 87.31 218 ILE A O 1
ATOM 1679 N N . THR A 1 219 ? 7.021 -11.561 18.708 1.00 86.56 219 THR A N 1
ATOM 1680 C CA . THR A 1 219 ? 7.950 -10.867 17.803 1.00 86.56 219 THR A CA 1
ATOM 1681 C C . THR A 1 219 ? 8.797 -11.861 17.004 1.00 86.56 219 THR A C 1
ATOM 1683 O O . THR A 1 219 ? 8.915 -11.723 15.787 1.00 86.56 219 THR A O 1
ATOM 1686 N N . THR A 1 220 ? 9.322 -12.906 17.649 1.00 85.56 220 THR A N 1
ATOM 1687 C CA . THR A 1 220 ? 10.080 -13.967 16.975 1.00 85.56 220 THR A CA 1
ATOM 1688 C C . THR A 1 220 ? 9.224 -14.710 15.955 1.00 85.56 220 THR A C 1
ATOM 1690 O O . THR A 1 220 ? 9.680 -14.925 14.836 1.00 85.56 220 THR A O 1
ATOM 1693 N N . VAL A 1 221 ? 7.978 -15.059 16.292 1.00 89.44 221 VAL A N 1
ATOM 1694 C CA . VAL A 1 221 ? 7.061 -15.730 15.357 1.00 89.44 221 VAL A CA 1
ATOM 1695 C C . VAL A 1 221 ? 6.798 -14.859 14.128 1.00 89.44 221 VAL A C 1
ATOM 1697 O O . VAL A 1 221 ? 6.904 -15.357 13.010 1.00 89.44 221 VAL A O 1
ATOM 1700 N N . ILE A 1 222 ? 6.532 -13.559 14.307 1.00 89.12 222 ILE A N 1
ATOM 1701 C CA . ILE A 1 222 ? 6.320 -12.637 13.179 1.00 89.12 222 ILE A CA 1
ATOM 1702 C C . ILE A 1 222 ? 7.556 -12.589 12.269 1.00 89.12 222 ILE A C 1
ATOM 1704 O O . ILE A 1 222 ? 7.417 -12.697 11.053 1.00 89.12 222 ILE A O 1
ATOM 1708 N N . ILE A 1 223 ? 8.759 -12.460 12.841 1.00 87.38 223 ILE A N 1
ATOM 1709 C CA . ILE A 1 223 ? 10.014 -12.392 12.073 1.00 87.38 223 ILE A CA 1
ATOM 1710 C C . ILE A 1 223 ? 10.291 -13.702 11.323 1.00 87.38 223 ILE A C 1
ATOM 1712 O O . ILE A 1 223 ? 10.741 -13.679 10.180 1.00 87.38 223 ILE A O 1
ATOM 1716 N N . VAL A 1 224 ? 10.034 -14.856 11.944 1.00 88.12 224 VAL A N 1
ATOM 1717 C CA . VAL A 1 224 ? 10.241 -16.157 11.293 1.00 88.12 224 VAL A CA 1
ATOM 1718 C C . VAL A 1 224 ? 9.259 -16.344 10.137 1.00 88.12 224 VAL A C 1
ATOM 1720 O O . VAL A 1 224 ? 9.674 -16.743 9.051 1.00 88.12 224 VAL A O 1
ATOM 1723 N N . LEU A 1 225 ? 7.979 -16.019 10.333 1.00 89.62 225 LEU A N 1
ATOM 1724 C CA . LEU A 1 225 ? 6.970 -16.132 9.278 1.00 89.62 225 LEU A CA 1
ATOM 1725 C C . LEU A 1 225 ? 7.242 -15.169 8.117 1.00 89.62 225 LEU A C 1
ATOM 1727 O O . LEU A 1 225 ? 7.167 -15.584 6.962 1.00 89.62 225 LEU A O 1
ATOM 1731 N N . SER A 1 226 ? 7.616 -13.916 8.398 1.00 88.69 226 SER A N 1
ATOM 1732 C CA . SER A 1 226 ? 7.968 -12.953 7.346 1.00 88.69 226 SER A CA 1
ATOM 1733 C C . SER A 1 226 ? 9.198 -13.399 6.553 1.00 88.69 226 SER A C 1
ATOM 1735 O O . SER A 1 226 ? 9.231 -13.252 5.331 1.00 88.69 226 SER A O 1
ATOM 1737 N N . TYR A 1 227 ? 10.176 -14.020 7.220 1.00 85.62 227 TYR A N 1
ATOM 1738 C CA . TYR A 1 227 ? 11.348 -14.592 6.565 1.00 85.62 227 TYR A CA 1
ATOM 1739 C C . TYR A 1 227 ? 11.004 -15.775 5.656 1.00 85.62 227 TYR A C 1
ATOM 1741 O O . TYR A 1 227 ? 11.525 -15.856 4.545 1.00 85.62 227 TYR A O 1
ATOM 1749 N N . ILE A 1 228 ? 10.119 -16.674 6.098 1.00 87.38 228 ILE A N 1
ATOM 1750 C CA . ILE A 1 228 ? 9.661 -17.799 5.274 1.00 87.38 228 ILE A CA 1
ATOM 1751 C C . ILE A 1 228 ? 9.012 -17.271 3.993 1.00 87.38 228 ILE A C 1
ATOM 1753 O O . ILE A 1 228 ? 9.412 -17.689 2.912 1.00 87.38 228 ILE A O 1
ATOM 1757 N N . VAL A 1 229 ? 8.095 -16.303 4.099 1.00 87.69 229 VAL A N 1
ATOM 1758 C CA . VAL A 1 229 ? 7.439 -15.688 2.930 1.00 87.69 229 VAL A CA 1
ATOM 1759 C C . VAL A 1 229 ? 8.460 -15.051 1.982 1.00 87.69 229 VAL A C 1
ATOM 1761 O O . VAL A 1 229 ? 8.380 -15.248 0.773 1.00 87.69 229 VAL A O 1
ATOM 1764 N N . ALA A 1 230 ? 9.456 -14.340 2.517 1.00 85.75 230 ALA A N 1
ATOM 1765 C CA . ALA A 1 230 ? 10.504 -13.718 1.709 1.00 85.75 230 ALA A CA 1
ATOM 1766 C C . ALA A 1 230 ? 11.398 -14.732 0.967 1.00 85.75 230 ALA A C 1
ATOM 1768 O O . ALA A 1 230 ? 11.983 -14.389 -0.056 1.00 85.75 230 ALA A O 1
ATOM 1769 N N . MET A 1 231 ? 11.531 -15.961 1.478 1.00 84.31 231 MET A N 1
ATOM 1770 C CA . MET A 1 231 ? 12.311 -17.026 0.835 1.00 84.31 231 MET A CA 1
ATOM 1771 C C . MET A 1 231 ? 11.480 -17.860 -0.147 1.00 84.31 231 MET A C 1
ATOM 1773 O O . MET A 1 231 ? 12.055 -18.466 -1.048 1.00 84.31 231 MET A O 1
ATOM 1777 N N . THR A 1 232 ? 10.156 -17.925 0.023 1.00 82.81 232 THR A N 1
ATOM 1778 C CA . THR A 1 232 ? 9.274 -18.744 -0.823 1.00 82.81 232 THR A CA 1
ATOM 1779 C C . THR A 1 232 ? 8.678 -17.983 -1.999 1.00 82.81 232 THR A C 1
ATOM 1781 O O . THR A 1 232 ? 8.395 -18.605 -3.020 1.00 82.81 232 THR A O 1
ATOM 1784 N N . VAL A 1 233 ? 8.481 -16.665 -1.886 1.00 85.00 233 VAL A N 1
ATOM 1785 C CA . VAL A 1 233 ? 7.820 -15.868 -2.928 1.00 85.00 233 VAL A CA 1
ATOM 1786 C C . VAL A 1 233 ? 8.818 -14.976 -3.658 1.00 85.00 233 VAL A C 1
ATOM 1788 O O . VAL A 1 233 ? 9.499 -14.154 -3.052 1.00 85.00 233 VAL A O 1
ATOM 1791 N N . SER A 1 234 ? 8.884 -15.123 -4.982 1.00 81.56 234 SER A N 1
ATOM 1792 C CA . SER A 1 234 ? 9.792 -14.355 -5.847 1.00 81.56 234 SER A CA 1
ATOM 1793 C C . SER A 1 234 ? 9.127 -13.143 -6.513 1.00 81.56 234 SER A C 1
ATOM 1795 O O . SER A 1 234 ? 9.824 -12.229 -6.947 1.00 81.56 234 SER A O 1
ATOM 1797 N N . SER A 1 235 ? 7.792 -13.109 -6.577 1.00 85.94 235 SER A N 1
ATOM 1798 C CA . SER A 1 235 ? 7.009 -12.045 -7.210 1.00 85.94 235 SER A CA 1
ATOM 1799 C C . SER A 1 235 ? 6.466 -11.055 -6.176 1.00 85.94 235 SER A C 1
ATOM 1801 O O . SER A 1 235 ? 5.548 -11.350 -5.411 1.00 85.94 235 SER A O 1
ATOM 1803 N N . LEU A 1 236 ? 7.029 -9.841 -6.164 1.00 86.25 236 LEU A N 1
ATOM 1804 C CA . LEU A 1 236 ? 6.590 -8.766 -5.268 1.00 86.25 236 LEU A CA 1
ATOM 1805 C C . LEU A 1 236 ? 5.116 -8.407 -5.506 1.00 86.25 236 LEU A C 1
ATOM 1807 O O . LEU A 1 236 ? 4.343 -8.322 -4.556 1.00 86.25 236 LEU A O 1
ATOM 1811 N N . GLU A 1 237 ? 4.722 -8.239 -6.768 1.00 87.50 237 GLU A N 1
ATOM 1812 C CA . GLU A 1 237 ? 3.355 -7.861 -7.145 1.00 87.50 237 GLU A CA 1
ATOM 1813 C C . GLU A 1 237 ? 2.309 -8.876 -6.678 1.00 87.50 237 GLU A C 1
ATOM 1815 O O . GLU A 1 237 ? 1.252 -8.479 -6.200 1.00 87.50 237 GLU A O 1
ATOM 1820 N N . ALA A 1 238 ? 2.633 -10.171 -6.709 1.00 86.94 238 ALA A N 1
ATOM 1821 C CA . ALA A 1 238 ? 1.739 -11.225 -6.251 1.00 86.94 238 ALA A CA 1
ATOM 1822 C C . ALA A 1 238 ? 1.473 -11.112 -4.747 1.00 86.94 238 ALA A C 1
ATOM 1824 O O . ALA A 1 238 ? 0.327 -11.197 -4.306 1.00 86.94 238 ALA A O 1
ATOM 1825 N N . VAL A 1 239 ? 2.523 -10.869 -3.950 1.00 90.62 239 VAL A N 1
ATOM 1826 C CA . VAL A 1 239 ? 2.377 -10.641 -2.504 1.00 90.62 239 VAL A CA 1
ATOM 1827 C C . VAL A 1 239 ? 1.510 -9.412 -2.249 1.00 90.62 239 VAL A C 1
ATOM 1829 O O . VAL A 1 239 ? 0.586 -9.476 -1.437 1.00 90.62 239 VAL A O 1
ATOM 1832 N N . LEU A 1 240 ? 1.769 -8.308 -2.957 1.00 91.12 240 LEU A N 1
ATOM 1833 C CA . LEU A 1 240 ? 0.995 -7.072 -2.822 1.00 91.12 240 LEU A CA 1
ATOM 1834 C C . LEU A 1 240 ? -0.475 -7.278 -3.209 1.00 91.12 240 LEU A C 1
ATOM 1836 O O . LEU A 1 240 ? -1.363 -6.800 -2.504 1.00 91.12 240 LEU A O 1
ATOM 1840 N N . ALA A 1 241 ? -0.740 -8.036 -4.273 1.00 91.50 241 ALA A N 1
ATOM 1841 C CA . ALA A 1 241 ? -2.089 -8.343 -4.722 1.00 91.50 241 ALA A CA 1
ATOM 1842 C C . ALA A 1 241 ? -2.847 -9.203 -3.701 1.00 91.50 241 ALA A C 1
ATOM 1844 O O . ALA A 1 241 ? -3.983 -8.880 -3.359 1.00 91.50 241 ALA A O 1
ATOM 1845 N N . TYR A 1 242 ? -2.225 -10.246 -3.139 1.00 91.81 242 TYR A N 1
ATOM 1846 C CA . TYR A 1 242 ? -2.859 -11.077 -2.108 1.00 91.81 242 TYR A CA 1
ATOM 1847 C C . TYR A 1 242 ? -3.138 -10.313 -0.817 1.00 91.81 242 TYR A C 1
ATOM 1849 O O . TYR A 1 242 ? -4.243 -10.400 -0.273 1.00 91.81 242 TYR A O 1
ATOM 1857 N N . VAL A 1 243 ? -2.153 -9.562 -0.316 1.00 92.31 243 VAL A N 1
ATOM 1858 C CA . VAL A 1 243 ? -2.307 -8.772 0.915 1.00 92.31 243 VAL A CA 1
ATOM 1859 C C . VAL A 1 243 ? -3.355 -7.677 0.714 1.00 92.31 243 VAL A C 1
ATOM 1861 O O . VAL A 1 243 ? -4.200 -7.471 1.587 1.00 92.31 243 VAL A O 1
ATOM 1864 N N . GLY A 1 244 ? -3.362 -7.037 -0.456 1.00 93.12 244 GLY A N 1
ATOM 1865 C CA . GLY A 1 244 ? -4.375 -6.064 -0.843 1.00 93.12 244 GLY A CA 1
ATOM 1866 C C . GLY A 1 244 ? -5.776 -6.657 -0.920 1.00 93.12 244 GLY A C 1
ATOM 1867 O O . GLY A 1 244 ? -6.714 -6.111 -0.343 1.00 93.12 244 GLY A O 1
ATOM 1868 N N . ALA A 1 245 ? -5.918 -7.811 -1.573 1.00 93.06 245 ALA A N 1
ATOM 1869 C CA . ALA A 1 245 ? -7.205 -8.459 -1.795 1.00 93.06 245 ALA A CA 1
ATOM 1870 C C . ALA A 1 245 ? -7.830 -8.986 -0.501 1.00 93.06 245 ALA A C 1
ATOM 1872 O O . ALA A 1 245 ? -9.051 -9.083 -0.438 1.00 93.06 245 ALA A O 1
ATOM 1873 N N . THR A 1 246 ? -7.021 -9.318 0.511 1.00 93.94 246 THR A N 1
ATOM 1874 C CA . THR A 1 246 ? -7.474 -9.919 1.777 1.00 93.94 246 THR A CA 1
ATOM 1875 C C . THR A 1 246 ? 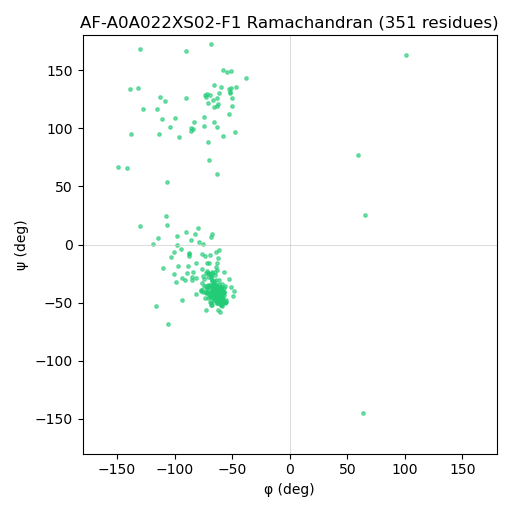-7.459 -8.931 2.936 1.00 93.94 246 THR A C 1
ATOM 1877 O O . THR A 1 246 ? -8.508 -8.557 3.460 1.00 93.94 246 THR A O 1
ATOM 1880 N N . GLY A 1 247 ? -6.267 -8.516 3.364 1.00 92.12 247 GLY A N 1
ATOM 1881 C CA . GLY A 1 247 ? -6.069 -7.683 4.541 1.00 92.12 247 GLY A CA 1
ATOM 1882 C C . GLY A 1 247 ? -6.611 -6.279 4.323 1.00 92.12 247 GLY A C 1
ATOM 1883 O O . GLY A 1 247 ? -7.432 -5.803 5.108 1.00 92.12 247 GLY A O 1
ATOM 1884 N N . SER A 1 248 ? -6.199 -5.634 3.233 1.00 93.62 248 SER A N 1
ATOM 1885 C CA . SER A 1 248 ? -6.590 -4.250 2.966 1.00 93.62 248 SER A CA 1
ATOM 1886 C C . SER A 1 248 ? -8.078 -4.104 2.662 1.00 93.62 248 SER A C 1
ATOM 1888 O O . SER A 1 248 ? -8.725 -3.247 3.254 1.00 93.62 248 SER A O 1
ATOM 1890 N N . THR A 1 249 ? -8.671 -4.966 1.831 1.00 93.31 249 THR A N 1
ATOM 1891 C CA . THR A 1 249 ? -10.131 -4.957 1.595 1.00 93.31 249 THR A CA 1
ATOM 1892 C C . THR A 1 249 ? -10.927 -5.161 2.885 1.00 93.31 249 THR A C 1
ATOM 1894 O O . THR A 1 249 ? -11.931 -4.478 3.111 1.00 93.31 249 THR A O 1
ATOM 1897 N N . SER A 1 250 ? -10.458 -6.049 3.768 1.00 93.56 250 SER A N 1
ATOM 1898 C CA . SER A 1 250 ? -11.090 -6.285 5.064 1.00 93.56 250 SER A CA 1
ATOM 1899 C C . SER A 1 250 ? -11.060 -5.035 5.940 1.00 93.56 250 SER A C 1
ATOM 1901 O O . SER A 1 250 ? -12.084 -4.660 6.507 1.00 93.56 250 SER A O 1
ATOM 1903 N N . ILE A 1 251 ? -9.912 -4.364 6.033 1.00 91.06 251 ILE A N 1
ATOM 1904 C CA . ILE A 1 251 ? -9.734 -3.190 6.897 1.00 91.06 251 ILE A CA 1
ATOM 1905 C C . ILE A 1 251 ? -10.383 -1.931 6.305 1.00 91.06 251 ILE A C 1
ATOM 1907 O O . ILE A 1 251 ? -10.883 -1.103 7.061 1.00 91.06 251 ILE A O 1
ATOM 1911 N N . SER A 1 252 ? -10.403 -1.778 4.982 1.00 90.38 252 SER A N 1
ATOM 1912 C CA . SER A 1 252 ? -10.890 -0.562 4.318 1.00 90.38 252 SER A CA 1
ATOM 1913 C C . SER A 1 252 ? -12.379 -0.591 3.978 1.00 90.38 252 SER A C 1
ATOM 1915 O O . SER A 1 252 ? -13.011 0.462 3.988 1.00 90.38 252 SER A O 1
ATOM 1917 N N . PHE A 1 253 ? -12.963 -1.763 3.707 1.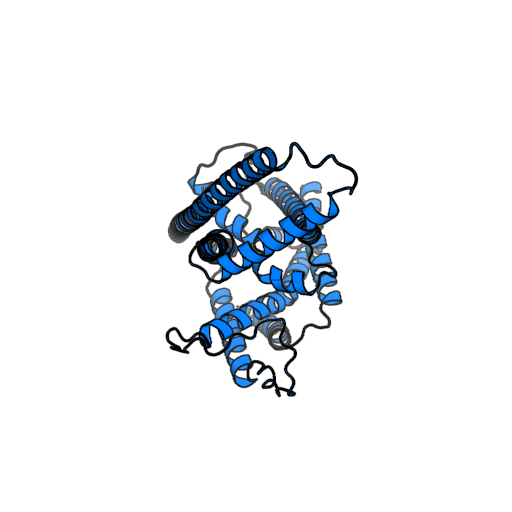00 91.31 253 PHE A N 1
ATOM 1918 C CA . PHE A 1 253 ? -14.374 -1.872 3.308 1.00 91.31 253 PHE A CA 1
ATOM 1919 C C . PHE A 1 253 ? -15.216 -2.644 4.330 1.00 91.31 253 PHE A C 1
ATOM 1921 O O . PHE A 1 253 ? -16.234 -2.142 4.808 1.00 91.31 253 PHE A O 1
ATOM 1928 N N . ILE A 1 254 ? -14.782 -3.852 4.705 1.00 93.88 254 ILE A N 1
ATOM 1929 C CA . ILE A 1 254 ? -15.600 -4.786 5.498 1.00 93.88 254 ILE A CA 1
ATOM 1930 C C . ILE A 1 254 ? -15.722 -4.327 6.957 1.00 93.88 254 ILE A C 1
ATOM 1932 O O . ILE A 1 254 ? -16.829 -4.145 7.462 1.00 93.88 254 ILE A O 1
ATOM 1936 N N . LEU A 1 255 ? -14.602 -4.132 7.654 1.00 90.81 255 LEU A N 1
ATOM 1937 C CA . LEU A 1 255 ? -14.601 -3.797 9.080 1.00 90.81 255 LEU A CA 1
ATOM 1938 C C . LEU A 1 255 ? -15.276 -2.450 9.379 1.00 90.81 255 LEU A C 1
ATOM 1940 O O . LEU A 1 255 ? -16.133 -2.435 10.264 1.00 90.81 255 LEU A O 1
ATOM 1944 N N . PRO A 1 256 ? -14.998 -1.346 8.654 1.00 89.88 256 PRO A N 1
ATOM 1945 C CA . PRO A 1 256 ? -15.679 -0.077 8.895 1.00 89.88 256 PRO A CA 1
ATOM 1946 C C . PRO A 1 256 ? -17.191 -0.192 8.676 1.00 89.88 256 PRO A C 1
ATOM 1948 O O . PRO A 1 256 ? -17.968 0.293 9.499 1.00 89.88 256 PRO A O 1
ATOM 1951 N N . GLY A 1 257 ? -17.616 -0.901 7.622 1.00 88.81 257 GLY A N 1
ATOM 1952 C CA . GLY A 1 257 ? -19.031 -1.141 7.339 1.00 88.81 257 GLY A CA 1
ATOM 1953 C C . GLY A 1 257 ? -19.729 -1.961 8.431 1.00 88.81 257 GLY A C 1
ATOM 1954 O O . GLY A 1 257 ? -20.831 -1.606 8.858 1.00 88.81 257 GLY A O 1
ATOM 1955 N N . LEU A 1 258 ? -19.071 -3.009 8.944 1.00 89.69 258 LEU A N 1
ATOM 1956 C CA . LEU A 1 258 ? -19.579 -3.834 10.048 1.00 89.69 258 LEU A CA 1
ATOM 1957 C C . LEU A 1 258 ? -19.634 -3.068 11.372 1.00 89.69 258 LEU A C 1
ATOM 1959 O O . LEU A 1 258 ? -20.627 -3.166 12.096 1.00 89.69 258 LEU A O 1
ATOM 1963 N N . PHE A 1 259 ? -18.587 -2.309 11.701 1.00 88.06 259 PHE A N 1
ATOM 1964 C CA . PHE A 1 259 ? -18.543 -1.505 12.920 1.00 88.06 259 PHE A CA 1
ATOM 1965 C C . PHE A 1 259 ? -19.631 -0.441 12.903 1.00 88.06 259 PHE A C 1
ATOM 1967 O O . PHE A 1 259 ? -20.401 -0.357 13.860 1.00 88.06 259 PHE A O 1
ATOM 1974 N N . TYR A 1 260 ? -19.773 0.289 11.796 1.00 85.88 260 TYR A N 1
ATOM 1975 C CA . TYR A 1 260 ? -20.841 1.270 11.649 1.00 85.88 260 TYR A CA 1
ATOM 1976 C C . TYR A 1 260 ? -22.223 0.615 11.744 1.00 85.88 260 TYR A C 1
ATOM 1978 O O . TYR A 1 260 ? -23.076 1.091 12.490 1.00 85.88 260 TYR A O 1
ATOM 1986 N N . TYR A 1 261 ? -22.445 -0.518 11.070 1.00 85.81 261 TYR A N 1
ATOM 1987 C CA . TYR A 1 261 ? -23.724 -1.235 11.122 1.00 85.81 261 TYR A CA 1
ATOM 1988 C C . TYR A 1 261 ? -24.095 -1.685 12.544 1.00 85.81 261 TYR A C 1
ATOM 1990 O O . TYR A 1 261 ? -25.259 -1.616 12.945 1.00 85.81 261 TYR A O 1
ATOM 1998 N N . LYS A 1 262 ? -23.107 -2.141 13.325 1.00 83.00 262 LYS A N 1
ATOM 1999 C CA . LYS A 1 262 ? -23.315 -2.605 14.701 1.00 83.00 262 LYS A CA 1
ATOM 2000 C C . LYS A 1 262 ? -23.530 -1.444 15.674 1.00 83.00 262 LYS A C 1
ATOM 2002 O O . LYS A 1 262 ? -24.405 -1.533 16.533 1.00 83.00 262 LYS A O 1
ATOM 2007 N N . ILE A 1 263 ? -22.776 -0.355 15.531 1.00 79.25 263 ILE A N 1
ATOM 2008 C CA . ILE A 1 263 ? -22.902 0.843 16.378 1.00 79.25 263 ILE A CA 1
ATOM 2009 C C . ILE A 1 263 ? -24.201 1.602 16.074 1.00 79.25 263 ILE A C 1
ATOM 2011 O O . ILE A 1 263 ? -24.831 2.111 16.992 1.00 79.25 263 ILE A O 1
ATOM 2015 N N . SER A 1 264 ? -24.646 1.628 14.816 1.00 73.50 264 SER A N 1
ATOM 2016 C CA . SER A 1 264 ? -25.908 2.262 14.396 1.00 73.50 264 SER A CA 1
ATOM 2017 C C . SER A 1 264 ? -27.161 1.423 14.679 1.00 73.50 264 SER A C 1
ATOM 2019 O O . SER A 1 264 ? -28.264 1.834 14.323 1.00 73.50 264 SER A O 1
ATOM 2021 N N . SER A 1 265 ? -27.027 0.243 15.297 1.00 74.44 265 SER A N 1
ATOM 2022 C CA . SER A 1 265 ? -28.193 -0.570 15.645 1.00 74.44 265 SER A CA 1
ATOM 2023 C C . SER A 1 265 ? -28.981 0.068 16.806 1.00 74.44 265 SER A C 1
ATOM 2025 O O . SER A 1 265 ? -28.386 0.378 17.839 1.00 74.44 265 SER A O 1
ATOM 2027 N N . PRO A 1 266 ? -30.311 0.242 16.676 1.00 62.00 266 PRO A N 1
ATOM 2028 C CA . PRO A 1 266 ? -31.134 0.970 17.649 1.00 62.00 266 PRO A CA 1
ATOM 2029 C C . PRO A 1 266 ? -31.198 0.315 19.041 1.00 62.00 266 PRO A C 1
ATOM 2031 O O . PRO A 1 266 ? -31.484 0.991 20.024 1.00 62.00 266 PRO A O 1
ATOM 2034 N N . GLU A 1 267 ? -30.882 -0.980 19.147 1.00 58.50 267 GLU A N 1
ATOM 2035 C CA . GLU A 1 267 ? -30.779 -1.712 20.420 1.00 58.50 267 GLU A CA 1
ATOM 2036 C C . GLU A 1 267 ? -29.390 -1.643 21.081 1.00 58.50 267 GLU A C 1
ATOM 2038 O O . GLU A 1 267 ? -29.219 -2.096 22.213 1.00 58.50 267 GLU A O 1
ATOM 2043 N N . SER A 1 268 ? -28.367 -1.101 20.414 1.00 60.19 268 SER A N 1
ATOM 2044 C CA . SER A 1 268 ? -27.032 -1.013 21.009 1.00 60.19 268 SER A CA 1
ATOM 2045 C C . SER A 1 268 ? -26.997 0.064 22.096 1.00 60.19 268 SER A C 1
ATOM 2047 O O . SER A 1 268 ? -27.292 1.230 21.845 1.00 60.19 268 SER A O 1
ATOM 2049 N N . ALA A 1 269 ? -26.539 -0.290 23.300 1.00 55.62 269 ALA A N 1
ATOM 2050 C CA . ALA A 1 269 ? -26.340 0.665 24.396 1.00 55.62 269 ALA A CA 1
ATOM 2051 C C . ALA A 1 269 ? -25.394 1.830 24.026 1.00 55.62 269 ALA A C 1
ATOM 2053 O O . ALA A 1 269 ? -25.469 2.899 24.626 1.00 55.62 269 ALA A O 1
ATOM 2054 N N . ALA A 1 270 ? -24.510 1.645 23.036 1.00 57.84 270 ALA A N 1
ATOM 2055 C CA . ALA A 1 270 ? -23.675 2.718 22.490 1.00 57.84 270 ALA A CA 1
ATOM 2056 C C . ALA A 1 270 ? -24.473 3.687 21.599 1.00 57.84 270 ALA A C 1
ATOM 2058 O O . ALA A 1 270 ? -24.234 4.888 21.645 1.00 57.84 270 ALA A O 1
ATOM 2059 N N . HIS A 1 271 ? -25.456 3.182 20.846 1.00 61.91 271 HIS A N 1
ATOM 2060 C CA . HIS A 1 271 ? -26.355 3.995 20.025 1.00 61.91 271 HIS A CA 1
ATOM 2061 C C . HIS A 1 271 ? -27.238 4.897 20.886 1.00 61.91 271 HIS A C 1
ATOM 2063 O O . HIS A 1 271 ? -27.373 6.081 20.605 1.00 61.91 271 HIS A O 1
ATOM 2069 N N . GLN A 1 272 ? -27.779 4.354 21.980 1.00 58.78 272 GLN A N 1
ATOM 2070 C CA . GLN A 1 272 ? -28.577 5.125 22.937 1.00 58.78 272 GLN A CA 1
ATOM 2071 C C . GLN A 1 272 ? -27.760 6.223 23.633 1.00 58.78 272 GLN A C 1
ATOM 2073 O O . GLN A 1 272 ? -28.309 7.265 23.970 1.00 58.78 272 GLN A O 1
ATOM 2078 N N . ARG A 1 273 ? -26.451 6.012 23.835 1.00 60.00 273 ARG A N 1
ATOM 2079 C CA . ARG A 1 273 ? -25.547 7.033 24.391 1.00 60.00 273 ARG A CA 1
ATOM 2080 C C . ARG A 1 273 ? -25.237 8.138 23.388 1.00 60.00 273 ARG A C 1
ATOM 2082 O O . ARG A 1 273 ? -25.377 9.294 23.752 1.00 60.00 273 ARG A O 1
ATOM 2089 N N . LEU A 1 274 ? -24.912 7.782 22.143 1.00 59.12 274 LEU A N 1
ATOM 2090 C CA . LEU A 1 274 ? -24.717 8.759 21.065 1.00 59.12 274 LEU A CA 1
ATOM 2091 C C . LEU A 1 274 ? -25.989 9.577 20.811 1.00 59.12 274 LEU A C 1
ATOM 2093 O O . LEU A 1 274 ? -25.910 10.781 20.642 1.00 59.12 274 LEU A O 1
ATOM 2097 N N . MET A 1 275 ? -27.171 8.949 20.850 1.00 57.09 275 MET A N 1
ATOM 2098 C CA . MET A 1 275 ? -28.443 9.675 20.750 1.00 57.09 275 MET A CA 1
ATOM 2099 C C . MET A 1 275 ? -28.661 10.648 21.904 1.00 57.09 275 MET A C 1
ATOM 2101 O O . MET A 1 275 ? -29.249 11.699 21.696 1.00 57.09 275 MET A O 1
ATOM 2105 N N . LYS A 1 276 ? -28.196 10.304 23.107 1.00 58.28 276 LYS A N 1
ATOM 2106 C CA . LYS A 1 276 ? -28.310 11.187 24.262 1.00 58.28 276 LYS A CA 1
ATOM 2107 C C . LYS A 1 276 ? -27.353 12.380 24.165 1.00 58.28 276 LYS A C 1
ATOM 2109 O O . LYS A 1 276 ? -27.772 13.478 24.490 1.00 58.28 276 LYS A O 1
ATOM 2114 N N . GLU A 1 277 ? -26.117 12.169 23.708 1.00 59.47 277 GLU A N 1
ATOM 2115 C CA . GLU A 1 277 ? -25.157 13.257 23.456 1.00 59.47 277 GLU A CA 1
ATOM 2116 C C . GLU A 1 277 ? -25.616 14.170 22.310 1.00 59.47 277 GLU A C 1
ATOM 2118 O O . GLU A 1 277 ? -25.592 15.381 22.482 1.00 59.47 277 GLU A O 1
ATOM 2123 N N . ASP A 1 278 ? -26.091 13.618 21.185 1.00 59.66 278 ASP A N 1
ATOM 2124 C CA . ASP A 1 278 ? -26.660 14.408 20.079 1.00 59.66 278 ASP A CA 1
ATOM 2125 C C . ASP A 1 278 ? -27.861 15.251 20.562 1.00 59.66 278 ASP A C 1
ATOM 2127 O O . ASP A 1 278 ? -27.924 16.447 20.291 1.00 59.66 278 ASP A O 1
ATOM 2131 N N . ASP A 1 279 ? -28.795 14.644 21.312 1.00 61.16 279 ASP A N 1
ATOM 2132 C CA . ASP A 1 279 ? -29.972 15.342 21.853 1.00 61.16 279 ASP A CA 1
ATOM 2133 C C . ASP A 1 279 ? -29.576 16.418 22.899 1.00 61.16 279 ASP A C 1
ATOM 2135 O O . ASP A 1 279 ? -30.265 17.432 23.021 1.00 61.16 279 ASP A O 1
ATOM 2139 N N . GLU A 1 280 ? -28.490 16.216 23.663 1.00 59.03 280 GLU A N 1
ATOM 2140 C CA . GLU A 1 280 ? -27.938 17.203 24.611 1.00 59.03 280 GLU A CA 1
ATOM 2141 C C . GLU A 1 280 ? -27.247 18.370 23.872 1.00 59.03 280 GLU A C 1
ATOM 2143 O O . GLU A 1 280 ? -27.482 19.527 24.220 1.00 59.03 280 GLU A O 1
ATOM 2148 N N . LEU A 1 281 ? -26.475 18.094 22.814 1.00 56.72 281 LEU A N 1
ATOM 2149 C CA . LEU A 1 281 ? -25.809 19.108 21.985 1.00 56.72 281 LEU A CA 1
ATOM 2150 C C . LEU A 1 281 ? -26.812 19.986 21.220 1.00 56.72 281 LEU A C 1
ATOM 2152 O O . LEU A 1 281 ? -26.694 21.211 21.253 1.00 56.72 281 LEU A O 1
ATOM 2156 N N . ASP A 1 282 ? -27.833 19.382 20.602 1.00 56.91 282 ASP A N 1
ATOM 2157 C CA . ASP A 1 282 ? -28.907 20.111 19.908 1.00 56.91 282 ASP A CA 1
ATOM 2158 C C . ASP A 1 282 ? -29.690 21.021 20.879 1.00 56.91 282 ASP A C 1
ATOM 2160 O O . ASP A 1 282 ? -30.147 22.107 20.510 1.00 56.91 282 ASP A O 1
ATOM 2164 N N . ALA A 1 283 ? -29.856 20.595 22.139 1.00 58.38 283 ALA A N 1
ATOM 2165 C CA . ALA A 1 283 ? -30.519 21.389 23.171 1.00 58.38 283 ALA A CA 1
ATOM 2166 C C . ALA A 1 283 ? -29.665 22.582 23.636 1.00 58.38 283 ALA A C 1
ATOM 2168 O O . ALA A 1 283 ? -30.213 23.663 23.870 1.00 58.38 283 ALA A O 1
ATOM 2169 N N . GLU A 1 284 ? -28.345 22.410 23.745 1.00 54.22 284 GLU A N 1
ATOM 2170 C CA . GLU A 1 284 ? -27.420 23.492 24.095 1.00 54.22 284 GLU A CA 1
ATOM 2171 C C . GLU A 1 284 ? -27.269 24.520 22.962 1.00 54.22 284 GLU A C 1
ATOM 2173 O O . GLU A 1 284 ? -27.330 25.723 23.232 1.00 54.22 284 GLU A O 1
ATOM 2178 N N . GLU A 1 285 ? -27.168 24.093 21.697 1.00 52.62 285 GLU A N 1
ATOM 2179 C CA . GLU A 1 285 ? -27.130 25.003 20.537 1.00 52.62 285 GLU A CA 1
ATOM 2180 C C . GLU A 1 285 ? -28.402 25.859 20.450 1.00 52.62 285 GLU A C 1
ATOM 2182 O O . GLU A 1 285 ? -28.326 27.084 20.343 1.00 52.62 285 GLU A O 1
ATOM 2187 N N . HIS A 1 286 ? -29.579 25.247 20.611 1.00 52.91 286 HIS A N 1
ATOM 2188 C CA . HIS A 1 286 ? -30.844 25.987 20.628 1.00 52.91 286 HIS A CA 1
ATOM 2189 C C . HIS A 1 286 ? -31.011 26.904 21.846 1.00 52.91 286 HIS A C 1
ATOM 2191 O O . HIS A 1 286 ? -31.764 27.870 21.766 1.00 52.91 286 HIS A O 1
ATOM 2197 N N . SER A 1 287 ? -30.344 26.635 22.972 1.00 53.03 287 SER A N 1
ATOM 2198 C CA . SER A 1 287 ? -30.384 27.534 24.135 1.00 53.03 287 SER A CA 1
ATOM 2199 C C . SER A 1 287 ? -29.533 28.795 23.946 1.00 53.03 287 SER A C 1
ATOM 2201 O O . SER A 1 287 ? -29.863 29.838 24.505 1.00 53.03 287 SER A O 1
ATOM 2203 N N . ASN A 1 288 ? -28.488 28.718 23.115 1.00 49.06 288 ASN A N 1
ATOM 2204 C CA . ASN A 1 288 ? -27.582 29.830 22.825 1.00 49.06 288 ASN A CA 1
ATOM 2205 C C . ASN A 1 288 ? -28.044 30.707 21.645 1.00 49.06 288 ASN A C 1
ATOM 2207 O O . ASN A 1 288 ? -27.600 31.848 21.538 1.00 49.06 288 ASN A O 1
ATOM 2211 N N . GLU A 1 289 ? -28.939 30.214 20.780 1.00 49.50 289 GLU A N 1
ATOM 2212 C CA . GLU A 1 289 ? -29.520 30.987 19.666 1.00 49.50 289 GLU A CA 1
ATOM 2213 C C . GLU A 1 289 ? -30.787 31.786 20.037 1.00 49.50 289 GLU A C 1
ATOM 2215 O O . GLU A 1 289 ? -31.250 32.609 19.244 1.00 49.50 289 GLU A O 1
ATOM 2220 N N . VAL A 1 290 ? -31.367 31.583 21.227 1.00 47.31 290 VAL A N 1
ATOM 2221 C CA . VAL A 1 290 ? -32.575 32.314 21.648 1.00 47.31 290 VAL A CA 1
ATOM 2222 C C . VAL A 1 290 ? -32.194 33.648 22.289 1.00 47.31 290 VAL A C 1
ATOM 2224 O O . VAL A 1 290 ? -31.897 33.740 23.478 1.00 47.31 290 VAL A O 1
ATOM 2227 N N . ASP A 1 291 ? -32.254 34.703 21.481 1.00 46.72 291 ASP A N 1
ATOM 2228 C CA . ASP A 1 291 ? -32.239 36.093 21.937 1.00 46.72 291 ASP A CA 1
ATOM 2229 C C . ASP A 1 291 ? -33.480 36.350 22.837 1.00 46.72 291 ASP A C 1
ATOM 2231 O O . ASP A 1 291 ? -34.597 36.016 22.421 1.00 46.72 291 ASP A O 1
ATOM 2235 N N . PRO A 1 292 ? -33.371 36.932 24.054 1.00 46.25 292 PRO A N 1
ATOM 2236 C CA . PRO A 1 292 ? -34.479 37.011 25.023 1.00 46.25 292 PRO A CA 1
ATOM 2237 C C . PRO A 1 292 ? -35.671 37.905 24.623 1.00 46.25 292 PRO A C 1
ATOM 2239 O O . PRO A 1 292 ? -36.519 38.196 25.465 1.00 46.25 292 PRO A O 1
ATOM 2242 N N . SER A 1 293 ? -35.730 38.398 23.382 1.00 44.16 293 SER A N 1
ATOM 2243 C CA . SER A 1 293 ? -36.650 39.461 22.951 1.00 44.16 293 SER A CA 1
ATOM 2244 C C . SER A 1 293 ? -37.709 39.051 21.914 1.00 44.16 293 SER A C 1
ATOM 2246 O O . SER A 1 293 ? -38.476 39.906 21.472 1.00 44.16 293 SER A O 1
ATOM 2248 N N . ALA A 1 294 ? -37.825 37.768 21.550 1.00 44.41 294 ALA A N 1
ATOM 2249 C CA . ALA A 1 294 ? -38.837 37.312 20.592 1.00 44.41 294 ALA A CA 1
ATOM 2250 C C . ALA A 1 294 ? -40.168 36.906 21.264 1.00 44.41 294 ALA A C 1
ATOM 2252 O O . ALA A 1 294 ? -40.213 36.071 22.166 1.00 44.41 294 ALA A O 1
ATOM 2253 N N . ASP A 1 295 ? -41.253 37.515 20.784 1.00 40.44 295 ASP A N 1
ATOM 2254 C CA . ASP A 1 295 ? -42.644 37.386 21.232 1.00 40.44 295 ASP A CA 1
ATOM 2255 C C . ASP A 1 295 ? -43.120 35.918 21.355 1.00 40.44 295 ASP A C 1
ATOM 2257 O O . ASP A 1 295 ? -43.032 35.112 20.425 1.00 40.44 295 ASP A O 1
ATOM 2261 N N . ALA A 1 296 ? -43.640 35.564 22.533 1.00 48.56 296 ALA A N 1
ATOM 2262 C CA . ALA A 1 296 ? -43.863 34.189 22.990 1.00 48.56 296 ALA A CA 1
ATOM 2263 C C . ALA A 1 296 ? -45.170 33.536 22.484 1.00 48.56 296 ALA A C 1
ATOM 2265 O O . ALA A 1 296 ? -45.545 32.457 22.948 1.00 48.56 296 ALA A O 1
ATOM 2266 N N . SER A 1 297 ? -45.895 34.160 21.552 1.00 44.28 297 SER A N 1
ATOM 2267 C CA . SER A 1 297 ? -47.281 33.775 21.240 1.00 44.28 297 SER A CA 1
ATOM 2268 C C . SER A 1 297 ? -47.480 32.910 19.981 1.00 44.28 297 SER A C 1
ATOM 2270 O O . SER A 1 297 ? -48.579 32.392 19.784 1.00 44.28 297 SER A O 1
ATOM 2272 N N . GLN A 1 298 ? -46.444 32.652 19.165 1.00 46.75 298 GLN A N 1
ATOM 2273 C CA . GLN A 1 298 ? -46.601 31.926 17.883 1.00 46.75 298 GLN A CA 1
ATOM 2274 C C . GLN A 1 298 ? -45.631 30.747 17.649 1.00 46.75 298 GLN A C 1
ATOM 2276 O O . GLN A 1 298 ? -45.494 30.261 16.527 1.00 46.75 298 GLN A O 1
ATOM 2281 N N . GLY A 1 299 ? -44.958 30.247 18.691 1.00 49.44 299 GLY A N 1
ATOM 2282 C CA . GLY A 1 299 ? -43.833 29.314 18.518 1.00 49.44 299 GLY A CA 1
ATOM 2283 C C . GLY A 1 299 ? -44.130 27.823 18.700 1.00 49.44 299 GLY A C 1
ATOM 2284 O O . GLY A 1 299 ? -43.512 26.997 18.037 1.00 49.44 299 GLY A O 1
ATOM 2285 N N . LEU A 1 300 ? -45.065 27.427 19.572 1.00 50.41 300 LEU A N 1
ATOM 2286 C CA . LEU A 1 300 ? -45.019 26.069 20.141 1.00 50.41 300 LEU A CA 1
ATOM 2287 C C . LEU A 1 300 ? -45.355 24.945 19.140 1.00 50.41 300 LEU A C 1
ATOM 2289 O O . LEU A 1 300 ? -44.672 23.920 19.099 1.00 50.41 300 LEU A O 1
ATOM 2293 N N . LEU A 1 301 ? -46.389 25.129 18.313 1.00 45.53 301 LEU A N 1
ATOM 2294 C CA . LEU A 1 301 ? -46.804 24.126 17.322 1.00 45.53 301 LEU A CA 1
ATOM 2295 C C . LEU A 1 301 ? -45.876 24.104 16.101 1.00 45.53 301 LEU A C 1
ATOM 2297 O O . LEU A 1 301 ? -45.524 23.022 15.638 1.00 45.53 301 LEU A O 1
ATOM 2301 N N . GLY A 1 302 ? -45.422 25.269 15.626 1.00 50.56 302 GLY A N 1
ATOM 2302 C CA . GLY A 1 302 ? -44.463 25.371 14.519 1.00 50.56 302 GLY A CA 1
ATOM 2303 C C . GLY A 1 302 ? -43.092 24.793 14.877 1.00 50.56 302 GLY A C 1
ATOM 2304 O O . GLY A 1 302 ? -42.518 24.034 14.099 1.00 50.56 302 GLY A O 1
ATOM 2305 N N . GLN A 1 303 ? -42.615 25.051 16.097 1.00 50.09 303 GLN A N 1
ATOM 2306 C CA . GLN A 1 303 ? -41.364 24.500 16.619 1.00 50.09 303 GLN A CA 1
ATOM 2307 C C . GLN A 1 303 ? -41.471 22.989 16.869 1.00 50.09 303 GLN A C 1
ATOM 2309 O O . GLN A 1 303 ? -40.526 22.254 16.594 1.00 50.09 303 GLN A O 1
ATOM 2314 N N . SER A 1 304 ? -42.640 22.492 17.291 1.00 44.53 304 SER A N 1
ATOM 2315 C CA . SER A 1 304 ? -42.903 21.049 17.411 1.00 44.53 304 SER A CA 1
ATOM 2316 C C . SER A 1 304 ? -42.941 20.348 16.049 1.00 44.53 304 SER A C 1
ATOM 2318 O O . SER A 1 304 ? -42.397 19.254 15.908 1.00 44.53 304 SER A O 1
ATOM 2320 N N . TYR A 1 305 ? -43.527 20.984 15.029 1.00 47.44 305 TYR A N 1
ATOM 2321 C CA . TYR A 1 305 ? -43.605 20.441 13.670 1.00 47.44 305 TYR A CA 1
ATOM 2322 C C . TYR A 1 305 ? -42.239 20.450 12.964 1.00 47.44 305 TYR A C 1
ATOM 2324 O O . TYR A 1 305 ? -41.859 19.457 12.343 1.00 47.44 305 TYR A O 1
ATOM 2332 N N . ALA A 1 306 ? -41.455 21.524 13.121 1.00 48.53 306 ALA A N 1
ATOM 2333 C CA . ALA A 1 306 ? -40.079 21.607 12.627 1.00 48.53 306 ALA A CA 1
ATOM 2334 C C . ALA A 1 306 ? -39.167 20.572 13.309 1.00 48.53 306 ALA A C 1
ATOM 2336 O O . ALA A 1 306 ? -38.413 19.871 12.634 1.00 48.53 306 ALA A O 1
ATOM 2337 N N . ARG A 1 307 ? -39.298 20.391 14.632 1.00 53.12 307 ARG A N 1
ATOM 2338 C CA . ARG A 1 307 ? -38.559 19.376 15.401 1.00 53.12 307 ARG A CA 1
ATOM 2339 C C . ARG A 1 307 ? -38.973 17.948 15.017 1.00 53.12 307 ARG A C 1
ATOM 2341 O O . ARG A 1 307 ? -38.119 17.070 14.930 1.00 53.12 307 ARG A O 1
ATOM 2348 N N . PHE A 1 308 ? -40.252 17.711 14.717 1.00 54.25 308 PHE A N 1
ATOM 2349 C CA . PHE A 1 308 ? -40.747 16.421 14.221 1.00 54.25 308 PHE A CA 1
ATOM 2350 C C . PHE A 1 308 ? -40.246 16.102 12.803 1.00 54.25 308 PHE A C 1
ATOM 2352 O O . PHE A 1 308 ? -39.746 15.001 12.568 1.00 54.25 308 PHE A O 1
ATOM 2359 N N . MET A 1 309 ? -40.297 17.062 11.871 1.00 49.75 309 MET A N 1
ATOM 2360 C CA . MET A 1 309 ? -39.741 16.881 10.522 1.00 49.75 309 MET A CA 1
ATOM 2361 C C . MET A 1 309 ? -38.214 16.709 10.544 1.00 49.75 309 MET A C 1
ATOM 2363 O O . MET A 1 309 ? -37.687 15.843 9.842 1.00 49.75 309 MET A O 1
ATOM 2367 N N . SER A 1 310 ? -37.497 17.462 11.386 1.00 52.47 310 SER A N 1
ATOM 2368 C CA . SER A 1 310 ? -36.048 17.307 11.580 1.00 52.47 310 SER A CA 1
ATOM 2369 C C . SER A 1 310 ? -35.698 15.913 12.125 1.00 52.47 310 SER A C 1
ATOM 2371 O O . SER A 1 310 ? -34.870 15.202 11.552 1.00 52.47 310 SER A O 1
ATOM 2373 N N . ARG A 1 311 ? -36.425 15.425 13.144 1.00 56.78 311 ARG A N 1
ATOM 2374 C CA . ARG A 1 311 ? -36.256 14.050 13.651 1.00 56.78 311 ARG A CA 1
ATOM 2375 C C . ARG A 1 311 ? -36.584 12.988 12.599 1.00 56.78 311 ARG A C 1
ATOM 2377 O O . ARG A 1 311 ? -35.827 12.031 12.465 1.00 56.78 311 ARG A O 1
ATOM 2384 N N . SER A 1 312 ? -37.653 13.159 11.819 1.00 56.28 312 SER A N 1
ATOM 2385 C CA . SER A 1 312 ? -38.043 12.207 10.767 1.00 56.28 312 SER A CA 1
ATOM 2386 C C . SER A 1 312 ? -37.010 12.127 9.634 1.00 56.28 312 SER A C 1
ATOM 2388 O O . SER A 1 312 ? -36.703 11.037 9.150 1.00 56.28 312 SER A O 1
ATOM 2390 N N . THR A 1 313 ? -36.448 13.264 9.222 1.00 58.06 313 THR A N 1
ATOM 2391 C CA . THR A 1 313 ? -35.405 13.325 8.184 1.00 58.06 313 THR A CA 1
ATOM 2392 C C . THR A 1 313 ? -34.055 12.804 8.687 1.00 58.06 313 THR A C 1
ATOM 2394 O O . THR A 1 313 ? -33.352 12.119 7.941 1.00 58.06 313 THR A O 1
ATOM 2397 N N . SER A 1 314 ? -33.716 13.041 9.958 1.00 63.09 314 SER A N 1
ATOM 2398 C CA . SER A 1 314 ? -32.532 12.478 10.624 1.00 63.09 314 SER A CA 1
ATOM 2399 C C . SER A 1 314 ? -32.619 10.953 10.765 1.00 63.09 314 SER A C 1
ATOM 2401 O O . SER A 1 314 ? -31.667 10.249 10.430 1.00 63.09 314 SER A O 1
ATOM 2403 N N . GLN A 1 315 ? -33.778 10.413 11.157 1.00 70.75 315 GLN A N 1
ATOM 2404 C CA . GLN A 1 315 ? -34.008 8.964 11.232 1.00 70.75 315 GLN A CA 1
ATOM 2405 C C . GLN A 1 315 ? -33.870 8.286 9.864 1.00 70.75 315 GLN A C 1
ATOM 2407 O O . GLN A 1 315 ? -33.151 7.296 9.740 1.00 70.75 315 GLN A O 1
ATOM 2412 N N . TRP A 1 316 ? -34.465 8.860 8.813 1.00 75.62 316 TRP A N 1
ATOM 2413 C CA . TRP A 1 316 ? -34.336 8.322 7.457 1.00 75.62 316 TRP A CA 1
ATOM 2414 C C . TRP A 1 316 ? -32.887 8.341 6.948 1.00 75.62 316 TRP A C 1
ATOM 2416 O O . TRP A 1 316 ? -32.421 7.359 6.367 1.00 75.62 316 TRP A O 1
ATOM 2426 N N . ARG A 1 317 ? -32.139 9.423 7.212 1.00 75.56 317 ARG A N 1
ATOM 2427 C CA . ARG A 1 317 ? -30.703 9.501 6.891 1.00 75.56 317 ARG A CA 1
ATOM 2428 C C . ARG A 1 317 ? -29.901 8.420 7.616 1.00 75.56 317 ARG A C 1
ATOM 2430 O O . ARG A 1 317 ? -29.053 7.788 6.993 1.00 75.56 317 ARG A O 1
ATOM 2437 N N . ARG A 1 318 ? -30.176 8.174 8.900 1.00 72.12 318 ARG A N 1
ATOM 2438 C CA . ARG A 1 318 ? -29.503 7.136 9.704 1.00 72.12 318 ARG A CA 1
ATOM 2439 C C . ARG A 1 318 ? -29.794 5.728 9.166 1.00 72.12 318 ARG A C 1
ATOM 2441 O O . ARG A 1 318 ? -28.864 4.942 8.987 1.00 72.12 318 ARG A O 1
ATOM 2448 N N . ASP A 1 319 ? -31.045 5.436 8.817 1.00 79.00 319 ASP A N 1
ATOM 2449 C CA . ASP A 1 319 ? -31.430 4.157 8.204 1.00 79.00 319 ASP A CA 1
ATOM 2450 C C . ASP A 1 319 ? -30.793 3.954 6.826 1.00 79.00 319 ASP A C 1
ATOM 2452 O O . ASP A 1 319 ? -30.341 2.852 6.496 1.00 79.00 319 ASP A O 1
ATOM 2456 N N . LEU A 1 320 ? -30.716 5.018 6.022 1.00 85.00 320 LEU A N 1
ATOM 2457 C CA . LEU A 1 320 ? -30.023 4.997 4.740 1.00 85.00 320 LEU A CA 1
ATOM 2458 C C . LEU A 1 320 ? -28.528 4.714 4.932 1.00 85.00 320 LEU A C 1
ATOM 2460 O O . LEU A 1 320 ? -27.999 3.809 4.292 1.00 85.00 320 LEU A O 1
ATOM 2464 N N . LEU A 1 321 ? -27.860 5.422 5.847 1.00 83.56 321 LEU A N 1
ATOM 2465 C CA . LEU A 1 321 ? -26.440 5.220 6.153 1.00 83.56 321 LEU A CA 1
ATOM 2466 C C . LEU A 1 321 ? -26.152 3.798 6.644 1.00 83.56 321 LEU A C 1
ATOM 2468 O O . LEU A 1 321 ? -25.155 3.200 6.248 1.00 83.56 321 LEU A O 1
ATOM 2472 N N . ARG A 1 322 ? -27.049 3.214 7.442 1.00 84.38 322 ARG A N 1
ATOM 2473 C CA . ARG A 1 322 ? -26.935 1.825 7.899 1.00 84.38 322 ARG A CA 1
ATOM 2474 C C . ARG A 1 322 ? -27.086 0.814 6.758 1.00 84.38 322 ARG A C 1
ATOM 2476 O O . ARG A 1 322 ? -26.353 -0.173 6.705 1.00 84.38 322 ARG A O 1
ATOM 2483 N N . LYS A 1 323 ? -28.005 1.048 5.816 1.00 87.88 323 LYS A N 1
ATOM 2484 C CA . LYS A 1 323 ? -28.119 0.222 4.599 1.00 87.88 323 LYS A CA 1
ATOM 2485 C C . LYS A 1 323 ? -26.884 0.366 3.709 1.00 87.88 323 LYS A C 1
ATOM 2487 O O . LYS A 1 323 ? -26.388 -0.636 3.201 1.00 87.88 323 LYS A O 1
ATOM 2492 N N . LEU A 1 324 ? -26.358 1.582 3.565 1.00 90.25 324 LEU A N 1
ATOM 2493 C CA . LEU A 1 324 ? -25.128 1.847 2.818 1.00 90.25 324 LEU A CA 1
ATOM 2494 C C . LEU A 1 324 ? -23.913 1.171 3.462 1.00 90.25 324 LEU A C 1
ATOM 2496 O O . LEU A 1 324 ? -23.092 0.609 2.742 1.00 90.25 324 LEU A O 1
ATOM 2500 N N . SER A 1 325 ? -23.817 1.142 4.795 1.00 90.00 325 SER A N 1
ATOM 2501 C CA . SER A 1 325 ? -22.720 0.452 5.480 1.00 90.00 325 SER A CA 1
ATOM 2502 C C . SER A 1 325 ? -22.778 -1.062 5.270 1.00 90.00 325 SER A C 1
ATOM 2504 O O . SER A 1 325 ? -21.741 -1.680 5.050 1.00 90.00 325 SER A O 1
ATOM 2506 N N . LEU A 1 326 ? -23.973 -1.666 5.263 1.00 91.12 326 LEU A N 1
ATOM 2507 C CA . LEU A 1 326 ? -24.150 -3.072 4.879 1.00 91.12 326 LEU A CA 1
ATOM 2508 C C . LEU A 1 326 ? -23.769 -3.298 3.405 1.00 91.12 326 LEU A C 1
ATOM 2510 O O . LEU A 1 326 ? -23.086 -4.269 3.085 1.00 91.12 326 LEU A O 1
ATOM 2514 N N . GLY A 1 327 ? -24.164 -2.383 2.515 1.00 92.88 327 GLY A N 1
ATOM 2515 C CA . GLY A 1 327 ? -23.767 -2.401 1.107 1.00 92.88 327 GLY A CA 1
ATOM 2516 C C . GLY A 1 327 ? -22.247 -2.371 0.927 1.00 92.88 327 GLY A C 1
ATOM 2517 O O . GLY A 1 327 ? -21.713 -3.143 0.134 1.00 92.88 327 GLY A O 1
ATOM 2518 N N . LEU A 1 328 ? -21.542 -1.562 1.722 1.00 92.88 328 LEU A N 1
ATOM 2519 C CA . LEU A 1 328 ? -20.079 -1.494 1.733 1.00 92.88 328 LEU A CA 1
ATOM 2520 C C . LEU A 1 328 ? -19.437 -2.824 2.157 1.00 92.88 328 LEU A C 1
ATOM 2522 O O . LEU A 1 328 ? -18.444 -3.240 1.562 1.00 92.88 328 LEU A O 1
ATOM 2526 N N . VAL A 1 329 ? -20.021 -3.517 3.142 1.00 94.62 329 VAL A N 1
ATOM 2527 C CA . VAL A 1 329 ? -19.567 -4.853 3.567 1.00 94.62 329 VAL A CA 1
ATOM 2528 C C . VAL A 1 329 ? -19.716 -5.861 2.433 1.00 94.62 329 VAL A C 1
ATOM 2530 O O . VAL A 1 329 ? -18.762 -6.569 2.119 1.00 94.62 329 VAL A O 1
ATOM 2533 N N . VAL A 1 330 ? -20.893 -5.913 1.800 1.00 95.00 330 VAL A N 1
ATOM 2534 C CA . VAL A 1 330 ? -21.156 -6.829 0.680 1.00 95.00 330 VAL A CA 1
ATOM 2535 C C . VAL A 1 330 ? -20.208 -6.541 -0.479 1.00 95.00 330 VAL A C 1
ATOM 2537 O O . VAL A 1 330 ? -19.583 -7.464 -0.995 1.00 95.00 330 VAL A O 1
ATOM 2540 N N . TYR A 1 331 ? -20.038 -5.267 -0.837 1.00 93.44 331 TYR A N 1
ATOM 2541 C CA . TYR A 1 331 ? -19.069 -4.839 -1.842 1.00 93.44 331 TYR A CA 1
ATOM 2542 C C . TYR A 1 331 ? -17.652 -5.312 -1.496 1.00 93.44 331 TYR A C 1
ATOM 2544 O O . TYR A 1 331 ? -17.006 -5.949 -2.323 1.00 93.44 331 TYR A O 1
ATOM 2552 N N . GLY A 1 332 ? -17.192 -5.081 -0.263 1.00 93.00 332 GLY A N 1
ATOM 2553 C CA . GLY A 1 332 ? -15.870 -5.510 0.194 1.00 93.00 332 GLY A CA 1
ATOM 2554 C C . GLY A 1 332 ? -15.659 -7.024 0.100 1.00 93.00 332 GLY A C 1
ATOM 2555 O O . GLY A 1 332 ? -14.601 -7.465 -0.345 1.00 93.00 332 GLY A O 1
ATOM 2556 N N . VAL A 1 333 ? -16.669 -7.825 0.454 1.00 95.00 333 VAL A N 1
ATOM 2557 C CA . VAL A 1 333 ? -16.615 -9.293 0.340 1.00 95.00 333 VAL A CA 1
ATOM 2558 C C . VAL A 1 333 ? -16.567 -9.737 -1.121 1.00 95.00 333 VAL A C 1
ATOM 2560 O O . VAL A 1 333 ? -15.745 -10.581 -1.470 1.00 95.00 333 VAL A O 1
ATOM 2563 N N . VAL A 1 334 ? -17.408 -9.161 -1.985 1.00 93.94 334 VAL A N 1
ATOM 2564 C CA . VAL A 1 334 ? -17.411 -9.473 -3.423 1.00 93.94 334 VAL A CA 1
ATOM 2565 C C . VAL A 1 334 ? -16.058 -9.136 -4.039 1.00 93.94 334 VAL A C 1
ATOM 2567 O O . VAL A 1 334 ? -15.462 -9.982 -4.700 1.00 93.94 334 VAL A O 1
ATOM 2570 N N . VAL A 1 335 ? -15.540 -7.939 -3.766 1.00 92.00 335 VAL A N 1
ATOM 2571 C CA . VAL A 1 335 ? -14.216 -7.500 -4.214 1.00 92.00 335 VAL A CA 1
ATOM 2572 C C . VAL A 1 335 ? -13.133 -8.466 -3.745 1.00 92.00 335 VAL A C 1
ATOM 2574 O O . VAL A 1 335 ? -12.337 -8.909 -4.567 1.00 92.00 335 VAL A O 1
ATOM 2577 N N . MET A 1 336 ? -13.116 -8.832 -2.460 1.00 93.94 336 MET A N 1
ATOM 2578 C CA . MET A 1 336 ? -12.144 -9.778 -1.908 1.00 93.94 336 MET A CA 1
ATOM 2579 C C . MET A 1 336 ? -12.176 -11.116 -2.653 1.00 93.94 336 MET A C 1
ATOM 2581 O O . MET A 1 336 ? -11.132 -11.591 -3.093 1.00 93.94 336 MET A O 1
ATOM 2585 N N . VAL A 1 337 ? -13.362 -11.706 -2.835 1.00 93.88 337 VAL A N 1
ATOM 2586 C CA . VAL A 1 337 ? -13.518 -12.999 -3.520 1.00 93.88 337 VAL A CA 1
ATOM 2587 C C . VAL A 1 337 ? -13.080 -12.899 -4.978 1.00 93.88 337 VAL A C 1
ATOM 2589 O O . VAL A 1 337 ? -12.266 -13.699 -5.427 1.00 93.88 337 VAL A O 1
ATOM 2592 N N . VAL A 1 338 ? -13.575 -11.903 -5.713 1.00 92.25 338 VAL A N 1
ATOM 2593 C CA . VAL A 1 338 ? -13.273 -11.732 -7.140 1.00 92.25 338 VAL A CA 1
ATOM 2594 C C . VAL A 1 338 ? -11.781 -11.495 -7.362 1.00 92.25 338 VAL A C 1
ATOM 2596 O O . VAL A 1 338 ? -11.179 -12.122 -8.234 1.00 92.25 338 VAL A O 1
ATOM 2599 N N . CYS A 1 339 ? -11.166 -10.634 -6.555 1.00 90.94 339 CYS A N 1
ATOM 2600 C CA . CYS A 1 339 ? -9.748 -10.320 -6.662 1.00 90.94 339 CYS A CA 1
ATOM 2601 C C . CYS A 1 339 ? -8.862 -11.514 -6.306 1.00 90.94 339 CYS A C 1
ATOM 2603 O O . CYS A 1 339 ? -7.877 -11.758 -7.000 1.00 90.94 339 CYS A O 1
ATOM 2605 N N . LEU A 1 340 ? -9.207 -12.267 -5.255 1.00 90.69 340 LEU A N 1
ATOM 2606 C CA . LEU A 1 340 ? -8.494 -13.492 -4.890 1.00 90.69 340 LEU A CA 1
ATOM 2607 C C . LEU A 1 340 ? -8.558 -14.516 -6.013 1.00 90.69 340 LEU A C 1
ATOM 2609 O O . LEU A 1 340 ? -7.524 -15.001 -6.455 1.00 90.69 340 LEU A O 1
ATOM 2613 N N . VAL A 1 341 ? -9.763 -14.799 -6.505 1.00 90.25 341 VAL A N 1
ATOM 2614 C CA . VAL A 1 341 ? -9.979 -15.770 -7.578 1.00 90.25 341 VAL A CA 1
ATOM 2615 C C . VAL A 1 341 ? -9.187 -15.372 -8.822 1.00 90.25 341 VAL A C 1
ATOM 2617 O O . VAL A 1 341 ? -8.431 -16.183 -9.350 1.00 90.25 341 VAL A O 1
ATOM 2620 N N . THR A 1 342 ? -9.294 -14.110 -9.242 1.00 87.19 342 THR A N 1
ATOM 2621 C CA . THR A 1 342 ? -8.588 -13.590 -10.420 1.00 87.19 342 THR A CA 1
ATOM 2622 C C . THR A 1 342 ? -7.073 -13.732 -10.259 1.00 87.19 342 THR A C 1
ATOM 2624 O O . THR A 1 342 ? -6.430 -14.356 -11.098 1.00 87.19 342 THR A O 1
ATOM 2627 N N . ASN A 1 343 ? -6.498 -13.248 -9.153 1.00 85.31 343 ASN A N 1
ATOM 2628 C CA . ASN A 1 343 ? -5.050 -13.314 -8.927 1.00 85.31 343 ASN A CA 1
ATOM 2629 C C . ASN A 1 343 ? -4.529 -14.751 -8.784 1.00 85.31 343 ASN A C 1
ATOM 2631 O O . ASN A 1 343 ? -3.451 -15.064 -9.284 1.00 85.31 343 ASN A O 1
ATOM 2635 N N . THR A 1 344 ? -5.291 -15.651 -8.157 1.00 85.38 344 THR A N 1
ATOM 2636 C CA . THR A 1 344 ? -4.915 -17.068 -8.072 1.00 85.38 344 THR A CA 1
ATOM 2637 C C . THR A 1 344 ? -4.909 -17.735 -9.448 1.00 85.38 344 THR A C 1
ATOM 2639 O O . THR A 1 344 ? -4.000 -18.515 -9.729 1.00 85.38 344 THR A O 1
ATOM 2642 N N . PHE A 1 345 ? -5.863 -17.412 -10.326 1.00 83.69 345 PHE A N 1
ATOM 2643 C CA . PHE A 1 345 ? -5.872 -17.936 -11.693 1.00 83.69 345 PHE A CA 1
ATOM 2644 C C . PHE A 1 345 ? -4.711 -17.407 -12.544 1.00 83.69 345 PHE A C 1
ATOM 2646 O O . PHE A 1 345 ? -4.096 -18.208 -13.243 1.00 83.69 345 PHE A O 1
ATOM 2653 N N . PHE A 1 346 ? -4.368 -16.117 -12.445 1.00 75.25 346 PHE A N 1
ATOM 2654 C CA . PHE A 1 346 ? -3.222 -15.542 -13.167 1.00 75.25 346 PHE A CA 1
ATOM 2655 C C . PHE A 1 346 ? -1.886 -16.148 -12.733 1.00 75.25 346 PHE A C 1
ATOM 2657 O O . PHE A 1 346 ? -1.084 -16.565 -13.563 1.00 75.25 346 PHE A O 1
ATOM 2664 N N . LEU A 1 347 ? -1.674 -16.302 -11.426 1.00 69.19 347 LEU A N 1
ATOM 2665 C CA . LEU A 1 347 ? -0.472 -16.973 -10.927 1.00 69.19 347 LEU A CA 1
ATOM 2666 C C . LEU A 1 347 ? -0.392 -18.432 -11.389 1.00 69.19 347 LEU A C 1
ATOM 2668 O O . LEU A 1 347 ? 0.686 -18.930 -11.700 1.00 69.19 347 LEU A O 1
ATOM 2672 N N . ALA A 1 348 ? -1.533 -19.122 -11.455 1.00 65.25 348 ALA A N 1
ATOM 2673 C CA . ALA A 1 348 ? -1.588 -20.493 -11.945 1.00 65.25 348 ALA A CA 1
ATOM 2674 C C . ALA A 1 348 ? -1.355 -20.606 -13.463 1.00 65.25 348 ALA A C 1
ATOM 2676 O O . ALA A 1 348 ? -0.893 -21.658 -13.914 1.00 65.25 348 ALA A O 1
ATOM 2677 N N . SER A 1 349 ? -1.677 -19.575 -14.254 1.00 64.12 349 SER A N 1
ATOM 2678 C CA . SER A 1 349 ? -1.358 -19.537 -15.686 1.00 64.12 349 SER A CA 1
ATOM 2679 C C . SER A 1 349 ? 0.112 -19.217 -15.942 1.00 64.12 349 SER A C 1
ATOM 2681 O O . SER A 1 349 ? 0.712 -19.876 -16.786 1.00 64.12 349 SER A O 1
ATOM 2683 N N . ASP A 1 350 ? 0.708 -18.307 -15.170 1.00 59.09 350 ASP A N 1
ATOM 2684 C CA . ASP A 1 350 ? 2.122 -17.932 -15.321 1.00 59.09 350 ASP A CA 1
ATOM 2685 C C . ASP A 1 350 ? 3.078 -19.065 -14.928 1.00 59.09 350 ASP A C 1
ATOM 2687 O O . ASP A 1 350 ? 4.168 -19.170 -15.471 1.00 59.09 350 ASP A O 1
ATOM 2691 N N . MET A 1 351 ? 2.671 -19.972 -14.032 1.00 52.16 351 MET A N 1
ATOM 2692 C CA . MET A 1 351 ? 3.455 -21.170 -13.693 1.00 52.16 351 MET A CA 1
ATOM 2693 C C . MET A 1 351 ? 3.452 -22.260 -14.783 1.00 52.16 351 MET A C 1
ATOM 2695 O O . MET A 1 351 ? 4.159 -23.258 -14.638 1.00 52.16 351 MET A O 1
ATOM 2699 N N . LYS A 1 352 ? 2.611 -22.135 -15.818 1.00 42.84 352 LYS A N 1
ATOM 2700 C CA . LYS A 1 352 ? 2.484 -23.123 -16.906 1.00 42.84 352 LYS A CA 1
ATOM 2701 C C . LYS A 1 352 ? 3.175 -22.705 -18.208 1.00 42.84 352 LYS A C 1
ATOM 2703 O O . LYS A 1 352 ? 3.254 -23.545 -19.105 1.00 42.84 352 LYS A O 1
ATOM 2708 N N . GLY A 1 353 ? 3.617 -21.452 -18.319 1.00 37.59 353 GLY A N 1
ATOM 2709 C CA . GLY A 1 353 ? 4.477 -20.957 -19.402 1.00 37.59 353 GLY A CA 1
ATOM 2710 C C . GLY A 1 353 ? 5.935 -20.983 -18.983 1.00 37.59 353 GLY A C 1
ATOM 2711 O O . GLY A 1 353 ? 6.780 -21.161 -19.886 1.00 37.59 353 GLY A O 1
#

Secondary structure (DSSP, 8-state):
-HHHHHHHHHHHHHHHHHHT-S--TTHHHHHHHHHHHHHHHHHHHHHHHHHTTTGGGPPP--SS----HHHHHHHHHHHHHHT--GGGHHHHHHHSS---HHHHHHHHHHHHHHHHHHHHHHHHHHHHHHGGG--S-HHHHS-S-HHHHHHHHHHHHHHHHHHHHHHHHHHHHHHHHHH--TT-------PPPTT---SS---PPP--PPPHHHHHHHHHHHHHHHHHHHHH---HHHHHHHHIIIIIHIIIIIHHHHHHHHHT-TT-HHHHHHHHHHHHHHHHHHHHS--TTS-TTS-HHHHHHHHHHHHHHHHHHHHHHHHHHHHHHHHHHHHHHHHHHHHHHHHHHHTT-

Nearest PDB structures (foldseek):
  8ave-assembly1_C  TM=2.204E-01  e=2.971E+00  Homo sapiens
  1emr-assembly1_A  TM=2.080E-01  e=3.268E+00  Homo sapiens

InterPro domains:
  IPR013057 Amino acid transporter, transmembrane domain [PF01490] (13-276)

Radius of gyration: 26.74 Å; Cα contacts (8 Å, |Δi|>4): 210; chains: 1; bounding box: 74×63×74 Å

Solvent-accessible surface area (backbone atoms only — not comparable to full-atom values): 20136 Å² total; per-residue (Å²): 111,66,67,59,54,48,54,57,49,56,50,48,69,54,45,50,64,57,57,67,53,91,67,70,91,64,45,73,62,57,50,51,54,33,52,51,30,53,51,50,47,51,50,49,46,48,49,45,39,75,68,48,80,44,58,88,78,40,37,70,76,75,91,88,66,86,81,50,71,66,61,51,42,46,49,46,21,37,54,49,33,73,71,60,59,72,90,48,47,67,63,50,53,75,66,45,92,64,72,48,67,69,53,49,49,50,53,50,51,55,51,53,48,55,50,49,54,50,50,50,51,49,50,52,36,45,41,73,29,26,23,74,65,59,59,81,50,67,77,75,69,53,67,94,41,74,69,47,49,50,44,57,51,29,53,52,54,32,48,58,63,48,48,44,64,53,50,51,57,50,50,53,52,50,52,52,58,73,66,58,63,99,78,70,90,67,72,91,76,71,82,82,66,94,86,62,84,67,96,56,91,72,81,68,75,72,82,79,66,76,51,70,67,58,48,50,52,54,52,50,51,53,53,52,53,54,49,50,51,64,73,73,55,88,54,66,47,60,54,41,24,51,46,7,20,48,57,30,30,38,62,71,26,26,47,53,15,50,52,49,37,55,47,68,31,87,86,31,74,67,29,55,46,52,53,48,51,53,56,50,50,57,50,50,55,57,60,74,69,59,65,98,80,71,79,86,85,78,50,70,67,59,52,50,50,51,51,49,51,51,52,54,53,51,51,50,51,51,55,50,51,40,53,49,21,48,50,37,24,53,50,24,52,52,50,23,52,54,27,46,54,48,44,54,51,52,56,58,52,63,74,72,111

Sequence (353 aa):
MEYVLLTTRSSRLIVIPLSFLRRLDSLKYTSIVALTSIGYLVILVVAHFIKGDTMADRGPIHFIEWQGLISALSVFPVIVFAYTCHQNMFSILNEIANDSHYRTTSVIVTSIGSAAATYVLVGVTGYLSFGDTIGGNIVGMYAPSLSSTIARAAIVILVIFSYPLQIHPCRASLDAVLKWRPNSNKSPANTPSPNRNPLLPRTSPPNEGMSDMRFAIITTVIIVLSYIVAMTVSSLEAVLAYVGATGSTSISFILPGLFYYKISSPESAAHQRLMKEDDELDAEEHSNEVDPSADASQGLLGQSYARFMSRSTSQWRRDLLRKLSLGLVVYGVVVMVVCLVTNTFFLASDMKG

Organism: NCBI:txid1215331

Foldseek 3Di:
DVVVVVVVVVLCVLLVVLLLDPDPPVVVVLVVLLVVLLVLLLCLLLVLLVVLPLVVQADDADPDDDPDPLVVLQCVLLVLLLLPPLLCLVVVCVPDPDNDPVVSVVVSCVVSVVSVVSCCSNVVSLCSRHPPNDAPDSLVPDDDDPSSVVSVVSVSSNCSSVVSVVSVSVLVVVVCVVPDDPDPPPDPDDDDDPPDPPPDPPPDPPPPPDDPVSSVVSSVVVVVVVVVCVVPDDGPSLVSLLCSLPVSLCSPQAVVLVVLLQCLDPPDPNVVVVVVVVVVVVVVVVVVPDDVPDDDDPDDVVVVVVVVVVVVVVVVVSVVVSVVSVVSNVVSVVSSVSSVVSSVVVVVVVVVD